Protein AF-A0A661UYM5-F1 (afdb_monomer_lite)

Secondary structure (DSSP, 8-state):
-HHHHHHHHHHHHHHHHHHHTT-S---------------HHHHHHT--BSSS-TTS---SSTTSHHHHHHHHHB----SS--HHHHHHHHHHHHHHHHHHHHH-EEEEEEEEEEEEE-S---TTS-SEEEEEEEEEEEEEEEEE-TTS-EEEEEEEEEEEEE-TTPBPGGGHHHHTT-SS--TTTT--SS--EEEEEEEEEEEETTTTEEEEEEE--HHHHSS--GGGSTTTS-SSGGG-

Structure (mmCIF, N/CA/C/O backbone):
data_AF-A0A661UYM5-F1
#
_entry.id   AF-A0A661UYM5-F1
#
loop_
_atom_site.group_PDB
_atom_site.id
_atom_site.type_symbol
_atom_site.label_atom_id
_atom_site.label_alt_id
_atom_site.label_comp_id
_atom_site.label_asym_id
_atom_site.label_entity_id
_atom_site.label_seq_id
_atom_site.pdbx_PDB_ins_code
_atom_site.Cartn_x
_atom_site.Cartn_y
_atom_site.Cartn_z
_atom_site.occupancy
_atom_site.B_iso_or_equiv
_atom_site.auth_seq_id
_atom_site.auth_comp_id
_atom_site.auth_asym_id
_atom_site.auth_atom_id
_atom_site.pdbx_PDB_model_num
ATOM 1 N N . MET A 1 1 ? 13.353 -2.513 -42.897 1.00 48.38 1 MET A N 1
ATOM 2 C CA . MET A 1 1 ? 14.298 -1.514 -42.347 1.00 48.38 1 MET A CA 1
ATOM 3 C C . MET A 1 1 ? 13.612 -0.203 -41.931 1.00 48.38 1 MET A C 1
ATOM 5 O O . MET A 1 1 ? 13.896 0.284 -40.851 1.00 48.38 1 MET A O 1
ATOM 9 N N . ILE A 1 2 ? 12.638 0.316 -42.693 1.00 42.81 2 ILE A N 1
ATOM 10 C CA . ILE A 1 2 ? 11.938 1.589 -42.392 1.00 42.81 2 ILE A CA 1
ATOM 11 C C . ILE A 1 2 ? 11.018 1.522 -41.149 1.00 42.81 2 ILE A C 1
ATOM 13 O O . ILE A 1 2 ? 10.950 2.477 -40.384 1.00 42.81 2 ILE A O 1
ATOM 17 N N . ARG A 1 3 ? 10.372 0.376 -40.871 1.00 38.44 3 ARG A N 1
ATOM 18 C CA . ARG A 1 3 ? 9.483 0.209 -39.697 1.00 38.44 3 ARG A CA 1
ATOM 19 C C . ARG A 1 3 ? 10.199 0.257 -38.335 1.00 38.44 3 ARG A C 1
ATOM 21 O O . ARG A 1 3 ? 9.624 0.764 -37.383 1.00 38.44 3 ARG A O 1
ATOM 28 N N . TYR A 1 4 ? 11.449 -0.205 -38.253 1.00 41.44 4 TYR A N 1
ATOM 29 C CA . TYR A 1 4 ? 12.249 -0.162 -37.016 1.00 41.44 4 TYR A CA 1
ATOM 30 C C . TYR A 1 4 ? 12.703 1.263 -36.662 1.00 41.44 4 TYR A C 1
ATOM 32 O O . TYR A 1 4 ? 12.823 1.610 -35.491 1.00 41.44 4 TYR A O 1
ATOM 40 N N . PHE A 1 5 ? 12.919 2.106 -37.674 1.00 39.94 5 PHE A N 1
ATOM 41 C CA . PHE A 1 5 ? 13.406 3.473 -37.494 1.00 39.94 5 PHE A CA 1
ATOM 42 C C . PHE A 1 5 ? 12.305 4.416 -36.982 1.00 39.94 5 PHE A C 1
ATOM 44 O O . PHE A 1 5 ? 12.551 5.251 -36.117 1.00 39.94 5 PHE A O 1
ATOM 51 N N . VAL A 1 6 ? 11.066 4.228 -37.450 1.00 43.00 6 VAL A N 1
ATOM 52 C CA . VAL A 1 6 ? 9.907 5.039 -37.036 1.00 43.00 6 VAL A CA 1
ATOM 53 C C . VAL A 1 6 ? 9.505 4.758 -35.580 1.00 43.00 6 VAL A C 1
ATOM 55 O O . VAL A 1 6 ? 9.203 5.692 -34.844 1.00 43.00 6 VAL A O 1
ATOM 58 N N . ILE A 1 7 ? 9.581 3.500 -35.129 1.00 47.97 7 ILE A N 1
ATOM 59 C CA . ILE A 1 7 ? 9.277 3.120 -33.735 1.00 47.97 7 ILE A CA 1
ATOM 60 C C . ILE A 1 7 ? 10.337 3.674 -32.767 1.00 47.97 7 ILE A C 1
ATOM 62 O O . ILE A 1 7 ? 9.986 4.182 -31.704 1.00 47.97 7 ILE A O 1
ATOM 66 N N . ARG A 1 8 ? 11.623 3.667 -33.153 1.00 44.56 8 ARG A N 1
ATOM 67 C CA . ARG A 1 8 ? 12.705 4.267 -32.349 1.00 44.56 8 ARG A CA 1
ATOM 68 C C . ARG A 1 8 ? 12.589 5.788 -32.230 1.00 44.56 8 ARG A C 1
ATOM 70 O O . ARG A 1 8 ? 12.850 6.317 -31.157 1.00 44.56 8 ARG A O 1
ATOM 77 N N . ILE A 1 9 ? 12.169 6.483 -33.290 1.00 44.66 9 ILE A N 1
ATOM 78 C CA . ILE A 1 9 ? 11.967 7.941 -33.258 1.00 44.66 9 ILE A CA 1
ATOM 79 C C . ILE A 1 9 ? 10.776 8.312 -32.364 1.00 44.66 9 ILE A C 1
ATOM 81 O O . ILE A 1 9 ? 10.894 9.239 -31.569 1.00 44.66 9 ILE A O 1
ATOM 85 N N . LEU A 1 10 ? 9.666 7.564 -32.414 1.00 39.94 10 LEU A N 1
ATOM 86 C CA . LEU A 1 10 ? 8.530 7.801 -31.513 1.00 39.94 10 LEU A CA 1
ATOM 87 C C . LEU A 1 10 ? 8.870 7.531 -30.036 1.00 39.94 10 LEU A C 1
ATOM 89 O O . LEU A 1 10 ? 8.432 8.301 -29.184 1.00 39.94 10 LEU A O 1
ATOM 93 N N . ARG A 1 11 ? 9.699 6.517 -29.734 1.00 41.03 11 ARG A N 1
ATOM 94 C CA . ARG A 1 11 ? 10.214 6.287 -28.370 1.00 41.03 11 ARG A CA 1
ATOM 95 C C . ARG A 1 11 ? 11.152 7.410 -27.910 1.00 41.03 11 ARG A C 1
ATOM 97 O O . ARG A 1 11 ? 11.021 7.869 -26.782 1.00 41.03 11 ARG A O 1
ATOM 104 N N . LEU A 1 12 ? 12.018 7.929 -28.788 1.00 38.91 12 LEU A N 1
ATOM 105 C CA . LEU A 1 12 ? 12.919 9.046 -28.464 1.00 38.91 12 LEU A CA 1
ATOM 106 C C . LEU A 1 12 ? 12.156 10.337 -28.111 1.00 38.91 12 LEU A C 1
ATOM 108 O O . LEU A 1 12 ? 12.542 11.048 -27.186 1.00 38.91 12 LEU A O 1
ATOM 112 N N . PHE A 1 13 ? 11.057 10.631 -28.816 1.00 37.06 13 PHE A N 1
ATOM 113 C CA . PHE A 1 13 ? 10.242 11.819 -28.544 1.00 37.06 13 PHE A CA 1
ATOM 114 C C . PHE A 1 13 ? 9.469 11.719 -27.219 1.00 37.06 13 PHE A C 1
ATOM 116 O O . PHE A 1 13 ? 9.388 12.718 -26.508 1.00 37.06 13 PHE A O 1
ATOM 123 N N . SER A 1 14 ? 8.979 10.534 -26.822 1.00 37.09 14 SER A N 1
ATOM 124 C CA . SER A 1 14 ? 8.322 10.361 -25.515 1.00 37.09 14 SER A CA 1
ATOM 125 C C . SER A 1 14 ? 9.283 10.504 -24.329 1.00 37.09 14 SER A C 1
ATOM 127 O O . SER A 1 14 ? 8.913 11.091 -23.313 1.00 37.09 14 SER A O 1
ATOM 129 N N . THR A 1 15 ? 10.532 10.043 -24.459 1.00 38.00 15 THR A N 1
ATOM 130 C CA . THR A 1 15 ? 11.537 10.161 -23.388 1.00 38.00 15 THR A CA 1
ATOM 131 C C . THR A 1 15 ? 12.013 11.606 -23.216 1.00 38.00 15 THR A C 1
ATOM 133 O O . THR A 1 15 ? 12.238 12.051 -22.094 1.00 38.00 15 THR A O 1
ATOM 136 N N . ILE A 1 16 ? 12.096 12.377 -24.308 1.00 39.06 16 ILE A N 1
ATOM 137 C CA . ILE A 1 16 ? 12.493 13.793 -24.266 1.00 39.06 16 ILE A CA 1
ATOM 138 C C . ILE A 1 16 ? 11.401 14.665 -23.627 1.00 39.06 16 ILE A C 1
ATOM 140 O O . ILE A 1 16 ? 11.734 15.583 -22.884 1.00 39.06 16 ILE A O 1
ATOM 144 N N . THR A 1 17 ? 10.110 14.375 -23.828 1.00 34.12 17 THR A N 1
ATOM 145 C CA . THR A 1 17 ? 9.030 15.156 -23.1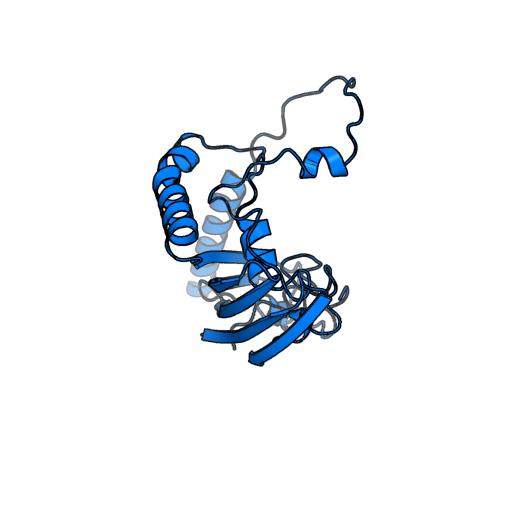92 1.00 34.12 17 THR A CA 1
ATOM 146 C C . THR A 1 17 ? 8.916 14.890 -21.686 1.00 34.12 17 THR A C 1
ATOM 148 O O . THR A 1 17 ? 8.647 15.820 -20.931 1.00 34.12 17 THR A O 1
ATOM 151 N N . ILE A 1 18 ? 9.184 13.662 -21.227 1.00 37.56 18 ILE A N 1
ATOM 152 C CA . ILE A 1 18 ? 9.189 13.334 -19.790 1.00 37.56 18 ILE A CA 1
ATOM 153 C C . ILE A 1 18 ? 10.456 13.879 -19.105 1.00 37.56 18 ILE A C 1
ATOM 155 O O . ILE A 1 18 ? 10.370 14.422 -18.006 1.00 37.56 18 ILE A O 1
ATOM 159 N N . ALA A 1 19 ? 11.617 13.832 -19.769 1.00 35.22 19 ALA A N 1
ATOM 160 C CA . ALA A 1 19 ? 12.854 14.417 -19.243 1.00 35.22 19 ALA A CA 1
ATOM 161 C C . ALA A 1 19 ? 12.826 15.958 -19.220 1.00 35.22 19 ALA A C 1
ATOM 163 O O . ALA A 1 19 ? 13.350 16.564 -18.288 1.00 35.22 19 ALA A O 1
ATOM 164 N N . ALA A 1 20 ? 12.171 16.604 -20.192 1.00 33.84 20 ALA A N 1
ATOM 165 C CA . ALA A 1 20 ? 12.018 18.061 -20.225 1.00 33.84 20 ALA A CA 1
ATOM 166 C C . ALA A 1 20 ? 11.067 18.602 -19.141 1.00 33.84 20 ALA A C 1
ATOM 168 O O . ALA A 1 20 ? 11.180 19.769 -18.780 1.00 33.84 20 ALA A O 1
ATOM 169 N N . LEU A 1 21 ? 10.171 17.774 -18.585 1.00 37.03 21 LEU A N 1
ATOM 170 C CA . LEU A 1 21 ? 9.359 18.158 -17.422 1.00 37.03 21 LEU A CA 1
ATOM 171 C C . LEU A 1 21 ? 10.114 18.018 -16.085 1.00 37.03 21 LEU A C 1
ATOM 173 O O . LEU A 1 21 ? 9.662 18.559 -15.082 1.00 37.03 21 LEU A O 1
ATOM 177 N N . LEU A 1 22 ? 11.247 17.301 -16.068 1.00 37.28 22 LEU A N 1
ATOM 178 C CA . LEU A 1 22 ? 12.051 17.030 -14.866 1.00 37.28 22 LEU A CA 1
ATOM 179 C C . LEU A 1 22 ? 13.389 17.792 -14.828 1.00 37.28 22 LEU A C 1
ATOM 181 O O . LEU A 1 22 ? 13.974 17.933 -13.758 1.00 37.28 22 LEU A O 1
ATOM 185 N N . LEU A 1 23 ? 13.875 18.315 -15.959 1.00 37.28 23 LEU A N 1
ATOM 186 C CA . LEU A 1 23 ? 15.067 19.166 -16.030 1.00 37.28 23 LEU A CA 1
ATOM 187 C C . LEU A 1 23 ? 14.702 20.587 -16.477 1.00 37.28 23 LEU A C 1
ATOM 189 O O . LEU A 1 23 ? 14.783 20.892 -17.663 1.00 37.28 23 LEU A O 1
ATOM 193 N N . GLN A 1 24 ? 14.355 21.455 -15.522 1.00 35.00 24 GLN A N 1
ATOM 194 C CA . GLN A 1 24 ? 14.791 22.863 -15.422 1.00 35.00 24 GLN A CA 1
ATOM 195 C C . GLN A 1 24 ? 14.077 23.558 -14.238 1.00 35.00 24 GLN A C 1
ATOM 197 O O . GLN A 1 24 ? 12.855 23.451 -14.162 1.00 35.00 24 GLN A O 1
ATOM 202 N N . PRO A 1 25 ? 14.764 24.310 -13.345 1.00 45.06 25 PRO A N 1
ATOM 203 C CA . PRO A 1 25 ? 16.185 24.649 -13.318 1.00 45.06 25 PRO A CA 1
ATOM 204 C C . PRO A 1 25 ? 16.898 24.140 -12.050 1.00 45.06 25 PRO A C 1
ATOM 206 O O . PRO A 1 25 ? 16.635 24.575 -10.932 1.00 45.06 25 PRO A O 1
ATOM 209 N N . ALA A 1 26 ? 17.932 23.323 -12.251 1.00 32.03 26 ALA A N 1
ATOM 210 C CA . ALA A 1 26 ? 19.124 23.407 -11.421 1.00 32.03 26 ALA A CA 1
ATOM 211 C C . ALA A 1 26 ? 19.803 24.735 -11.774 1.00 32.03 26 ALA A C 1
ATOM 213 O O . ALA A 1 26 ? 20.605 24.747 -12.693 1.00 32.03 26 ALA A O 1
ATOM 214 N N . LEU A 1 27 ? 19.365 25.844 -11.169 1.00 38.22 27 LEU A N 1
ATOM 215 C CA . LEU A 1 27 ? 20.066 27.129 -11.033 1.00 38.22 27 LEU A CA 1
ATOM 216 C C . LEU A 1 27 ? 19.220 28.048 -10.139 1.00 38.22 27 LEU A C 1
ATOM 218 O O . LEU A 1 27 ? 18.547 28.945 -10.634 1.00 38.22 27 LEU A O 1
ATOM 222 N N . ALA A 1 28 ? 19.244 27.820 -8.828 1.00 33.59 28 ALA A N 1
ATOM 223 C CA . ALA A 1 28 ? 19.150 28.889 -7.837 1.00 33.59 28 ALA A CA 1
ATOM 224 C C . ALA A 1 28 ? 19.403 28.337 -6.430 1.00 33.59 28 ALA A C 1
ATOM 226 O O . ALA A 1 28 ? 18.891 27.280 -6.076 1.00 33.59 28 ALA A O 1
ATOM 227 N N . GLN A 1 29 ? 20.102 29.158 -5.646 1.00 31.09 29 GLN A N 1
ATOM 228 C CA . GLN A 1 29 ? 20.055 29.241 -4.187 1.00 31.09 29 GLN A CA 1
ATOM 229 C C . GLN A 1 29 ? 21.159 28.501 -3.414 1.00 31.09 29 GLN A C 1
ATOM 231 O O . GLN A 1 29 ? 20.995 27.399 -2.902 1.00 31.09 29 GLN A O 1
ATOM 236 N N . GLU A 1 30 ? 22.285 29.207 -3.258 1.00 35.94 30 GLU A N 1
ATOM 237 C CA . GLU A 1 30 ? 23.017 29.206 -1.989 1.00 35.94 30 GLU A CA 1
ATOM 238 C C . GLU A 1 30 ? 22.027 29.597 -0.878 1.00 35.94 30 GLU A C 1
ATOM 240 O O . GLU A 1 30 ? 21.433 30.677 -0.930 1.00 35.94 30 GLU A O 1
ATOM 245 N N . TYR A 1 31 ? 21.817 28.718 0.102 1.00 30.48 31 TYR A N 1
ATOM 246 C CA . TYR A 1 31 ? 21.089 29.039 1.326 1.00 30.48 31 TYR A CA 1
ATOM 247 C C . TYR A 1 31 ? 22.048 28.898 2.506 1.00 30.48 31 TYR A C 1
ATOM 249 O O . TYR A 1 31 ? 22.693 27.866 2.690 1.00 30.48 31 TYR A O 1
ATOM 257 N N . SER A 1 32 ? 22.191 29.996 3.242 1.00 28.64 32 SER A N 1
ATOM 258 C CA . SER A 1 32 ? 23.004 30.137 4.444 1.00 28.64 32 SER A CA 1
ATOM 259 C C . SER A 1 32 ? 22.523 29.191 5.541 1.00 28.64 32 SER A C 1
ATOM 261 O O . SER A 1 32 ? 21.331 29.131 5.829 1.00 28.64 32 SER A O 1
ATOM 263 N N . ALA A 1 33 ?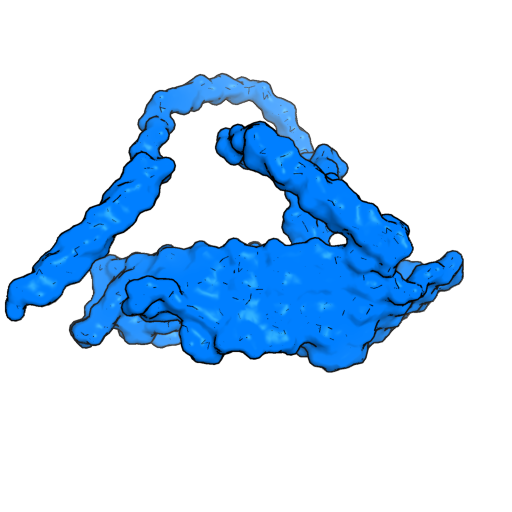 23.469 28.485 6.154 1.00 32.56 33 ALA A N 1
ATOM 264 C CA . ALA A 1 33 ? 23.244 27.628 7.305 1.00 32.56 33 ALA A CA 1
ATOM 265 C C . ALA A 1 33 ? 22.933 28.470 8.548 1.00 32.56 33 ALA A C 1
ATOM 267 O O . ALA A 1 33 ? 23.784 29.243 8.970 1.00 32.56 33 ALA A O 1
ATOM 268 N N . ASP A 1 34 ? 21.732 28.295 9.090 1.00 35.06 34 ASP A N 1
ATOM 269 C CA . ASP A 1 34 ? 21.422 28.357 10.520 1.00 35.06 34 ASP A CA 1
ATOM 270 C C . ASP A 1 34 ? 19.997 27.813 10.690 1.00 35.06 34 ASP A C 1
ATOM 272 O O . ASP A 1 34 ? 19.019 28.537 10.522 1.00 35.06 34 ASP A O 1
ATOM 276 N N . GLU A 1 35 ? 19.867 26.516 10.977 1.00 37.25 35 GLU A N 1
ATOM 277 C CA . GLU A 1 35 ? 18.606 25.952 11.457 1.00 37.25 35 GLU A CA 1
ATOM 278 C C . GLU A 1 35 ? 18.875 24.886 12.523 1.00 37.25 35 GLU A C 1
ATOM 280 O O . GLU A 1 35 ? 19.711 23.991 12.379 1.00 37.25 35 GLU A O 1
ATOM 285 N N . GLU A 1 36 ? 18.196 25.083 13.645 1.00 39.88 36 GLU A N 1
ATOM 286 C CA . GLU A 1 36 ? 18.212 24.299 14.868 1.00 39.88 36 GLU A CA 1
ATOM 287 C C . GLU A 1 36 ? 17.752 22.861 14.572 1.00 39.88 36 GLU A C 1
ATOM 289 O O . GLU A 1 36 ? 16.695 22.637 13.985 1.00 39.88 36 GLU A O 1
ATOM 294 N N . VAL A 1 37 ? 18.576 21.870 14.930 1.00 36.06 37 VAL A N 1
ATOM 295 C CA . VAL A 1 37 ? 18.338 20.457 14.597 1.00 36.06 37 VAL A CA 1
ATOM 296 C C . VAL A 1 37 ? 17.181 19.912 15.439 1.00 36.06 37 VAL A C 1
ATOM 298 O O . VAL A 1 37 ? 17.388 19.431 16.553 1.00 36.06 37 VAL A O 1
ATOM 301 N N . ALA A 1 38 ? 15.964 19.971 14.900 1.00 39.50 38 ALA A N 1
ATOM 302 C CA . ALA A 1 38 ? 14.824 19.217 15.411 1.00 39.50 38 ALA A CA 1
ATOM 303 C C . ALA A 1 38 ? 15.064 17.713 15.206 1.00 39.50 38 ALA A C 1
ATOM 305 O O . ALA A 1 38 ? 15.559 17.276 14.163 1.00 39.50 38 ALA A O 1
ATOM 306 N N . THR A 1 39 ? 14.733 16.905 16.213 1.00 45.22 39 THR A N 1
ATOM 307 C CA . THR A 1 39 ? 14.926 15.453 16.130 1.00 45.22 39 THR A CA 1
ATOM 308 C C . THR A 1 39 ? 13.916 14.824 15.167 1.00 45.22 39 THR A C 1
ATOM 310 O O . THR A 1 39 ? 12.759 15.227 15.100 1.00 45.22 39 THR A O 1
ATOM 313 N N . GLU A 1 40 ? 14.346 13.807 14.418 1.00 43.75 40 GLU A N 1
ATOM 314 C CA . GLU A 1 40 ? 13.558 13.111 13.382 1.00 43.75 40 GLU A CA 1
ATOM 315 C C . GLU A 1 40 ? 12.192 12.603 13.897 1.00 43.75 40 GLU A C 1
ATOM 317 O O . GLU A 1 40 ? 11.218 12.559 13.150 1.00 43.75 40 GLU A O 1
ATOM 322 N N . ALA A 1 41 ? 12.099 12.322 15.204 1.00 37.47 41 ALA A N 1
ATOM 323 C CA . ALA A 1 41 ? 10.870 11.946 15.896 1.00 37.47 41 ALA A CA 1
ATOM 324 C C . ALA A 1 41 ? 9.851 13.102 16.022 1.00 37.47 41 ALA A C 1
ATOM 326 O O . ALA A 1 41 ? 8.649 12.875 15.874 1.00 37.47 41 ALA A O 1
ATOM 327 N N . GLU A 1 42 ? 10.288 14.345 16.242 1.00 33.31 42 GLU A N 1
ATOM 328 C CA . GLU A 1 42 ? 9.396 15.516 16.310 1.00 33.31 42 GLU A CA 1
ATOM 329 C C . GLU A 1 42 ? 8.833 15.878 14.929 1.00 33.31 42 GLU A C 1
ATOM 331 O O . GLU A 1 42 ? 7.646 16.184 14.808 1.00 33.31 42 GLU A O 1
ATOM 336 N N . LEU A 1 43 ? 9.636 15.724 13.870 1.00 40.09 43 LEU A N 1
ATOM 337 C CA . LEU A 1 43 ? 9.217 15.925 12.475 1.00 40.09 43 LEU A CA 1
ATOM 338 C C . LEU A 1 43 ? 8.134 14.932 12.021 1.00 40.09 43 LEU A C 1
ATOM 340 O O . LEU A 1 43 ? 7.283 15.282 11.202 1.00 40.09 43 LEU A O 1
ATOM 344 N N . THR A 1 44 ? 8.135 13.706 12.552 1.00 42.50 44 THR A N 1
ATOM 345 C CA . THR A 1 44 ? 7.080 12.711 12.291 1.00 42.50 44 THR A CA 1
ATOM 346 C C . THR A 1 44 ? 5.810 12.921 13.113 1.00 42.50 44 THR A C 1
ATOM 348 O O . THR A 1 44 ? 4.747 12.491 12.682 1.00 42.50 44 THR A O 1
ATOM 351 N N . THR A 1 45 ? 5.883 13.585 14.271 1.00 40.00 45 THR A N 1
ATOM 352 C CA . THR A 1 45 ? 4.734 13.700 15.193 1.00 40.00 45 THR A CA 1
ATOM 353 C C . THR A 1 45 ? 3.840 14.915 14.890 1.00 40.00 45 THR A C 1
ATOM 355 O O . THR A 1 45 ? 2.720 14.989 15.382 1.00 40.00 45 THR A O 1
ATOM 358 N N . ALA A 1 46 ? 4.298 15.861 14.061 1.00 40.28 46 ALA A N 1
ATOM 359 C CA . ALA A 1 46 ? 3.594 17.118 13.770 1.00 40.28 46 ALA A CA 1
ATOM 360 C C . ALA A 1 46 ? 2.852 17.159 12.418 1.00 40.28 46 ALA A C 1
ATOM 362 O O . ALA A 1 46 ? 2.372 18.219 12.018 1.00 40.28 46 ALA A O 1
ATOM 363 N N . ARG A 1 47 ? 2.768 16.042 11.686 1.00 60.72 47 ARG A N 1
ATOM 364 C CA . ARG A 1 47 ? 2.103 15.994 10.373 1.00 60.72 47 ARG A CA 1
ATOM 365 C C . ARG A 1 47 ? 0.665 15.505 10.532 1.00 60.72 47 ARG A C 1
ATOM 367 O O . ARG A 1 47 ? 0.443 14.457 11.132 1.00 60.72 47 ARG A O 1
ATOM 374 N N . GLY A 1 48 ? -0.298 16.288 10.040 1.00 81.81 48 GLY A N 1
ATOM 375 C CA . GLY A 1 48 ? -1.719 15.945 10.081 1.00 81.81 48 GLY A CA 1
ATOM 376 C C . GLY A 1 48 ? -2.058 14.733 9.211 1.00 81.81 48 GLY A C 1
ATOM 377 O O . GLY A 1 48 ? -1.199 14.154 8.543 1.00 81.81 48 GLY A O 1
ATOM 378 N N . THR A 1 49 ? -3.328 14.340 9.215 1.00 91.75 49 THR A N 1
ATOM 379 C CA . THR A 1 49 ? -3.851 13.242 8.397 1.00 91.75 49 THR A CA 1
ATOM 380 C C . THR A 1 49 ? -4.915 13.754 7.434 1.00 91.75 49 THR A C 1
ATOM 382 O O . THR A 1 49 ? -5.811 14.515 7.807 1.00 91.75 49 THR A O 1
ATOM 385 N N . GLN A 1 50 ? -4.844 13.320 6.176 1.00 92.56 50 GLN A N 1
ATOM 386 C CA . GLN A 1 50 ? -5.761 13.780 5.136 1.00 92.56 50 GLN A CA 1
ATOM 387 C C . GLN A 1 50 ? -7.197 13.329 5.425 1.00 92.56 50 GLN A C 1
ATOM 389 O O . GLN A 1 50 ? -8.126 14.127 5.315 1.00 92.56 50 GLN A O 1
ATOM 394 N N . SER A 1 51 ? -7.385 12.069 5.832 1.00 95.44 51 SER A N 1
ATOM 395 C CA . SER A 1 51 ? -8.691 11.438 6.074 1.00 95.44 51 SER A CA 1
ATOM 396 C C . SER A 1 51 ? -8.926 11.067 7.542 1.00 95.44 51 SER A C 1
ATOM 398 O O . SER A 1 51 ? -9.918 10.397 7.823 1.00 95.44 51 SER A O 1
ATOM 400 N N . GLY A 1 52 ? -8.057 11.470 8.475 1.00 94.56 52 GLY A N 1
ATOM 401 C CA . GLY A 1 52 ? -8.210 11.123 9.894 1.00 94.56 52 GLY A CA 1
ATOM 402 C C . GLY A 1 52 ? -7.800 9.688 10.231 1.00 94.56 52 GLY A C 1
ATOM 403 O O . GLY A 1 52 ? -8.426 9.073 11.084 1.00 94.56 52 GLY A O 1
ATOM 404 N N . TYR A 1 53 ? -6.842 9.090 9.512 1.00 95.69 53 TYR A N 1
ATOM 405 C CA . TYR A 1 53 ? -6.503 7.676 9.725 1.00 95.69 53 TYR A CA 1
ATOM 406 C C . TYR A 1 53 ? -5.477 7.421 10.842 1.00 95.69 53 TYR A C 1
ATOM 408 O O . TYR A 1 53 ? -5.085 6.278 11.042 1.00 95.69 53 TYR A O 1
ATOM 416 N N . ASP A 1 54 ? -5.038 8.421 11.602 1.00 91.69 54 ASP A N 1
ATOM 417 C CA . ASP A 1 54 ? -4.010 8.282 12.646 1.00 91.69 54 ASP A CA 1
ATOM 418 C C . ASP A 1 54 ? -4.368 7.270 13.750 1.00 91.69 54 ASP A C 1
ATOM 420 O O . ASP A 1 54 ? -3.479 6.579 14.265 1.00 91.69 54 ASP A O 1
ATOM 424 N N . ASP A 1 55 ? -5.656 7.109 14.053 1.00 89.62 55 ASP A N 1
ATOM 425 C CA . ASP A 1 55 ? -6.165 6.266 15.138 1.00 89.62 55 ASP A CA 1
ATOM 426 C C . ASP A 1 55 ? -6.761 4.920 14.676 1.00 89.62 55 ASP A C 1
ATOM 428 O O . ASP A 1 55 ? -7.292 4.149 15.495 1.00 89.62 55 ASP A O 1
ATOM 432 N N . ILE A 1 56 ? -6.663 4.597 13.377 1.00 93.50 56 ILE A N 1
ATOM 433 C CA . ILE A 1 56 ? -7.200 3.329 12.881 1.00 93.50 56 ILE A CA 1
ATOM 434 C C . ILE A 1 56 ? -6.417 2.163 13.504 1.00 93.50 56 ILE A C 1
ATOM 436 O O . ILE A 1 56 ? -5.184 2.203 13.576 1.00 93.50 56 ILE A O 1
ATOM 440 N N . PRO A 1 57 ? -7.096 1.093 13.952 1.00 91.62 57 PRO A N 1
ATOM 441 C CA . PRO A 1 57 ? -6.410 -0.015 14.600 1.00 91.62 57 PRO A CA 1
ATOM 442 C C . PRO A 1 57 ? -5.455 -0.771 13.677 1.00 91.62 57 PRO A C 1
ATOM 444 O O . PRO A 1 57 ? -5.814 -1.145 12.560 1.00 91.62 57 PRO A O 1
ATOM 447 N N . GLU A 1 58 ? -4.274 -1.099 14.196 1.00 91.38 58 GLU A N 1
ATOM 448 C CA . GLU A 1 58 ? -3.234 -1.865 13.501 1.00 91.38 58 GLU A CA 1
ATOM 449 C C . GLU A 1 58 ? -3.077 -3.272 14.099 1.00 91.38 58 GLU A C 1
ATOM 451 O O . GLU A 1 58 ? -3.509 -3.553 15.216 1.00 91.38 58 GLU A O 1
ATOM 456 N N . PHE A 1 59 ? -2.610 -4.229 13.294 1.00 90.19 59 PHE A N 1
ATOM 457 C CA . PHE A 1 59 ? -2.305 -5.617 13.680 1.00 90.19 59 PHE A CA 1
ATOM 458 C C . PHE A 1 59 ? -1.481 -6.219 12.546 1.00 90.19 59 PHE A C 1
ATOM 460 O O . PHE A 1 59 ? -1.886 -6.162 11.386 1.00 90.19 59 PHE A O 1
ATOM 467 N N . GLY A 1 60 ? -0.345 -6.817 12.891 1.00 89.31 60 GLY A N 1
ATOM 468 C CA . GLY A 1 60 ? 0.691 -7.163 11.922 1.00 89.31 60 GLY A CA 1
ATOM 469 C C . GLY A 1 60 ? 1.782 -6.095 11.876 1.00 89.31 60 GLY A C 1
ATOM 470 O O . GLY A 1 60 ? 1.830 -5.199 12.717 1.00 89.31 60 GLY A O 1
ATOM 471 N N . GLY A 1 61 ? 2.695 -6.243 10.927 1.00 88.56 61 GLY A N 1
ATOM 472 C CA . GLY A 1 61 ? 3.845 -5.369 10.761 1.00 88.56 61 GLY A CA 1
ATOM 473 C C . GLY A 1 61 ? 3.630 -4.232 9.756 1.00 88.56 61 GLY A C 1
ATOM 474 O O . GLY A 1 61 ? 2.506 -3.959 9.340 1.00 88.56 61 GLY A O 1
ATOM 475 N N . PRO A 1 62 ? 4.719 -3.584 9.304 1.00 87.38 62 PRO A N 1
ATOM 476 C CA . PRO A 1 62 ? 4.674 -2.364 8.489 1.00 87.38 62 PRO A CA 1
ATOM 477 C C . PRO A 1 62 ? 3.919 -2.476 7.155 1.00 87.38 62 PRO A C 1
ATOM 479 O O . PRO A 1 62 ? 3.569 -1.456 6.559 1.00 87.38 62 PRO A O 1
ATOM 482 N N . GLU A 1 63 ? 3.711 -3.687 6.647 1.00 88.88 63 GLU A N 1
ATOM 483 C CA . GLU A 1 63 ? 3.007 -3.966 5.390 1.00 88.88 63 GLU A CA 1
ATOM 484 C C . GLU A 1 63 ? 1.559 -4.406 5.600 1.00 88.88 63 GLU A C 1
ATOM 486 O O . GLU A 1 63 ? 0.863 -4.713 4.628 1.00 88.88 63 GLU A O 1
ATOM 491 N N . ALA A 1 64 ? 1.076 -4.395 6.846 1.00 92.00 64 ALA A N 1
ATOM 492 C CA . ALA A 1 64 ? -0.334 -4.564 7.160 1.00 92.00 64 ALA A CA 1
ATOM 493 C C . ALA A 1 64 ? -1.192 -3.517 6.444 1.00 92.00 64 ALA A C 1
ATOM 495 O O . ALA A 1 64 ? -0.733 -2.424 6.099 1.00 92.00 64 ALA A O 1
ATOM 496 N N . VAL A 1 65 ? -2.459 -3.860 6.209 1.00 94.81 65 VAL A N 1
ATOM 497 C CA . VAL A 1 65 ? -3.386 -2.985 5.487 1.00 94.81 65 VAL A CA 1
ATOM 498 C C . VAL A 1 65 ? -3.567 -1.672 6.241 1.00 94.81 65 VAL A C 1
ATOM 500 O O . VAL A 1 65 ? -3.347 -0.618 5.647 1.00 94.81 65 VAL A O 1
ATOM 503 N N . SER A 1 66 ? -3.861 -1.723 7.543 1.00 94.94 66 SER A N 1
ATOM 504 C CA . SER A 1 66 ? -3.975 -0.512 8.364 1.00 94.94 66 SER A CA 1
ATOM 505 C C . SER A 1 66 ? -2.691 0.323 8.378 1.00 94.94 66 SER A C 1
ATOM 507 O O . SER A 1 66 ? -2.757 1.526 8.152 1.00 94.94 66 SER A O 1
ATOM 509 N N . SER A 1 67 ? -1.511 -0.286 8.537 1.00 92.56 67 SER A N 1
ATOM 510 C CA . SER A 1 67 ? -0.240 0.459 8.556 1.00 92.56 67 SER A CA 1
ATOM 511 C C . SER A 1 67 ? 0.049 1.179 7.237 1.00 92.56 67 SER A C 1
ATOM 513 O O . SER A 1 67 ? 0.566 2.295 7.228 1.00 92.56 67 SER A O 1
ATOM 515 N N . GLN A 1 68 ? -0.310 0.572 6.105 1.00 92.88 68 GLN A N 1
ATOM 516 C CA . GLN A 1 68 ? -0.189 1.210 4.794 1.00 92.88 68 GLN A CA 1
ATOM 517 C C . GLN A 1 68 ? -1.254 2.298 4.591 1.00 92.88 68 GLN A C 1
ATOM 519 O O . GLN A 1 68 ? -0.959 3.330 4.000 1.00 92.88 68 GLN A O 1
ATOM 524 N N . LEU A 1 69 ? -2.484 2.094 5.076 1.00 95.75 69 LEU A N 1
ATOM 525 C CA . LEU A 1 69 ? -3.533 3.117 5.041 1.00 95.75 69 LEU A CA 1
ATOM 526 C C . LEU A 1 69 ? -3.130 4.360 5.837 1.00 95.75 69 LEU A C 1
ATOM 528 O O . LEU A 1 69 ? -3.287 5.455 5.312 1.00 95.75 69 LEU A O 1
ATOM 532 N N . LYS A 1 70 ? -2.555 4.185 7.032 1.00 94.62 70 LYS A N 1
ATOM 533 C CA . LYS A 1 70 ? -2.002 5.276 7.846 1.00 94.62 70 LYS A CA 1
ATOM 534 C C . LYS A 1 70 ? -0.903 6.021 7.110 1.00 94.62 70 LYS A C 1
ATOM 536 O O . LYS A 1 70 ? -1.000 7.224 6.923 1.00 94.62 70 LYS A O 1
ATOM 541 N N . ASN A 1 71 ? 0.095 5.288 6.617 1.00 91.00 71 ASN A N 1
ATOM 542 C CA . ASN A 1 71 ? 1.228 5.888 5.918 1.00 91.00 71 ASN A CA 1
ATOM 543 C C . ASN A 1 71 ? 0.808 6.680 4.668 1.00 91.00 71 ASN A C 1
ATOM 545 O O . ASN A 1 71 ? 1.380 7.724 4.375 1.00 91.00 71 ASN A O 1
ATOM 549 N N . ASN A 1 72 ? -0.196 6.189 3.938 1.00 91.94 72 ASN A N 1
ATOM 550 C CA . ASN A 1 72 ? -0.728 6.868 2.758 1.00 91.94 72 ASN A CA 1
ATOM 551 C C . ASN A 1 72 ? -1.584 8.097 3.093 1.00 91.94 72 ASN A C 1
ATOM 553 O O . ASN A 1 72 ? -1.818 8.908 2.203 1.00 91.94 72 ASN A O 1
ATOM 557 N N . ASP A 1 73 ? -2.097 8.194 4.320 1.00 94.62 73 ASP A N 1
ATOM 558 C CA . ASP A 1 73 ? -2.956 9.289 4.775 1.00 94.62 73 ASP A CA 1
ATOM 559 C C . ASP A 1 73 ? -2.173 10.417 5.460 1.00 94.62 73 ASP A C 1
ATOM 561 O O . ASP A 1 73 ? -2.735 11.478 5.715 1.00 94.62 73 ASP A O 1
ATOM 565 N N . GLU A 1 74 ? -0.886 10.203 5.750 1.00 92.12 74 GLU A N 1
ATOM 566 C CA . GLU A 1 74 ? 0.013 11.222 6.295 1.00 92.12 74 GLU A CA 1
ATOM 567 C C . GLU A 1 74 ? 0.071 12.449 5.376 1.00 92.12 74 GLU A C 1
ATOM 569 O O . GLU A 1 74 ? 0.390 12.353 4.185 1.00 92.12 74 GLU A O 1
ATOM 574 N N . GLU A 1 75 ? -0.152 13.631 5.943 1.00 88.44 75 GLU A N 1
ATOM 575 C CA . GLU A 1 75 ? 0.164 14.879 5.266 1.00 88.44 75 GLU A CA 1
ATOM 576 C C . GLU A 1 75 ? 1.679 15.006 5.123 1.00 88.44 75 GLU A C 1
ATOM 578 O O . GLU A 1 75 ? 2.447 14.846 6.072 1.00 88.44 75 GLU A O 1
ATOM 583 N N . ARG A 1 76 ? 2.139 15.283 3.905 1.00 84.44 76 ARG A N 1
ATOM 584 C CA . ARG A 1 76 ? 3.563 15.410 3.604 1.00 84.44 76 ARG A CA 1
ATOM 585 C C . ARG A 1 76 ? 3.823 16.743 2.950 1.00 84.44 76 ARG A C 1
ATOM 587 O O . ARG A 1 76 ? 3.117 17.145 2.026 1.00 84.44 76 ARG A O 1
ATOM 594 N N . GLU A 1 77 ? 4.889 17.386 3.400 1.00 77.38 77 GLU A N 1
ATOM 595 C CA . GLU A 1 77 ? 5.435 18.519 2.683 1.00 77.38 77 GLU A CA 1
ATOM 596 C C . GLU A 1 77 ? 6.197 18.016 1.462 1.00 77.38 77 GLU A C 1
ATOM 598 O O . GLU A 1 77 ? 7.120 17.205 1.557 1.00 77.38 77 GLU A O 1
ATOM 603 N N . PHE A 1 78 ? 5.789 18.499 0.296 1.00 74.88 78 PHE A N 1
ATOM 604 C CA . PHE A 1 78 ? 6.482 18.249 -0.958 1.00 74.88 78 PHE A CA 1
ATOM 605 C C . PHE A 1 78 ? 7.219 19.515 -1.395 1.00 74.88 78 PHE A C 1
ATOM 607 O O . PHE A 1 78 ? 6.737 20.625 -1.179 1.00 74.88 78 PHE A O 1
ATOM 614 N N . VAL A 1 79 ? 8.362 19.347 -2.069 1.00 77.62 79 VAL A N 1
ATOM 615 C CA . VAL A 1 79 ? 9.090 20.460 -2.713 1.00 77.62 79 VAL A CA 1
ATOM 616 C C . VAL A 1 79 ? 8.200 21.166 -3.743 1.00 77.62 79 VAL A C 1
ATOM 618 O O . VAL A 1 79 ? 8.270 22.379 -3.915 1.00 77.62 79 VAL A O 1
ATOM 621 N N . TYR A 1 80 ? 7.320 20.402 -4.395 1.00 76.44 80 TYR A N 1
ATOM 622 C CA . TYR A 1 80 ? 6.292 20.911 -5.293 1.00 76.44 80 TYR A CA 1
ATOM 623 C C . TYR A 1 80 ? 4.917 20.614 -4.702 1.00 76.44 80 TYR A C 1
ATOM 625 O O . TYR A 1 80 ? 4.442 19.479 -4.756 1.00 76.44 80 TYR A O 1
ATOM 633 N N . GLN A 1 81 ? 4.278 21.637 -4.142 1.00 74.06 81 GLN A N 1
ATOM 634 C CA . GLN A 1 81 ? 2.891 21.570 -3.694 1.00 74.06 81 GLN A CA 1
ATOM 635 C C . GLN A 1 81 ? 2.013 22.396 -4.620 1.00 74.06 81 GLN A C 1
ATOM 637 O O . GLN A 1 81 ? 2.316 23.541 -4.952 1.00 74.06 81 GLN A O 1
ATOM 642 N N . PHE A 1 82 ? 0.922 21.781 -5.065 1.00 81.94 82 PHE A N 1
ATOM 643 C CA . PHE A 1 82 ? -0.078 22.434 -5.892 1.00 81.94 82 PHE A CA 1
ATOM 644 C C . PHE A 1 82 ? -1.357 22.578 -5.075 1.00 81.94 82 PHE A C 1
ATOM 646 O O . PHE A 1 82 ? -2.203 21.680 -5.074 1.00 81.94 82 PHE A O 1
ATOM 653 N N . ASP A 1 83 ? -1.524 23.726 -4.423 1.00 81.12 83 ASP A N 1
ATOM 654 C CA . ASP A 1 83 ? -2.670 24.030 -3.553 1.00 81.12 83 ASP A CA 1
ATOM 655 C C . ASP A 1 83 ? -4.020 23.784 -4.235 1.00 81.12 83 ASP A C 1
ATOM 657 O O . ASP A 1 83 ? -5.019 23.453 -3.601 1.00 81.12 83 ASP A O 1
ATOM 661 N N . SER A 1 84 ? -4.088 23.964 -5.554 1.00 83.75 84 SER A N 1
ATOM 662 C CA . SER A 1 84 ? -5.297 23.718 -6.343 1.00 83.75 84 SER A CA 1
ATOM 663 C C . SER A 1 84 ? -5.664 22.234 -6.416 1.00 83.75 84 SER A C 1
ATOM 665 O O . SER A 1 84 ? -6.846 21.905 -6.363 1.00 83.75 84 SER A O 1
ATOM 667 N N . ILE A 1 85 ? -4.676 21.337 -6.509 1.00 83.31 85 ILE A N 1
ATOM 668 C CA . ILE A 1 85 ? -4.910 19.885 -6.507 1.00 83.31 85 ILE A CA 1
ATOM 669 C C . ILE A 1 85 ? -5.329 19.445 -5.104 1.00 83.31 85 ILE A C 1
ATOM 671 O O . ILE A 1 85 ? -6.326 18.743 -4.966 1.00 83.31 85 ILE A O 1
ATOM 675 N N . GLN A 1 86 ? -4.622 19.911 -4.069 1.00 82.00 86 GLN A N 1
ATOM 676 C CA . GLN A 1 86 ? -4.952 19.594 -2.677 1.00 82.00 86 GLN A CA 1
ATOM 677 C C . GLN A 1 86 ? -6.378 20.041 -2.325 1.00 82.00 86 GLN A C 1
ATOM 679 O O . GLN A 1 86 ? -7.190 19.229 -1.885 1.00 82.00 86 GLN A O 1
ATOM 684 N N . ARG A 1 87 ? -6.737 21.297 -2.622 1.00 84.81 87 ARG A N 1
ATOM 685 C CA . ARG A 1 87 ? -8.107 21.803 -2.419 1.00 84.81 87 ARG A CA 1
ATOM 686 C C . ARG A 1 87 ? -9.145 21.059 -3.255 1.00 84.81 87 ARG A C 1
ATOM 688 O O . ARG A 1 87 ? -10.253 20.840 -2.780 1.00 84.81 87 ARG A O 1
ATOM 695 N N . GLY A 1 88 ? -8.801 20.664 -4.481 1.00 89.44 88 GLY A N 1
ATOM 696 C CA . GLY A 1 88 ? -9.686 19.879 -5.343 1.00 89.44 88 GLY A CA 1
ATOM 697 C C . GLY A 1 88 ? -9.974 18.473 -4.806 1.00 89.44 88 GLY A C 1
ATOM 698 O O . GLY A 1 88 ? -11.054 17.942 -5.055 1.00 89.44 88 GLY A O 1
ATOM 699 N N . LEU A 1 89 ? -9.039 17.887 -4.052 1.00 91.56 89 LEU A N 1
ATOM 700 C CA . LEU A 1 89 ? -9.174 16.559 -3.448 1.00 91.56 89 LEU A CA 1
ATOM 701 C C . LEU A 1 89 ? -9.723 16.582 -2.014 1.00 91.56 89 LEU A C 1
ATOM 703 O O . LEU A 1 89 ? -10.139 15.533 -1.530 1.00 91.56 89 LEU A O 1
ATOM 707 N N . ALA A 1 90 ? -9.784 17.739 -1.348 1.00 91.56 90 ALA A N 1
ATOM 708 C CA . ALA A 1 90 ? -10.301 17.847 0.020 1.00 91.56 90 ALA A CA 1
ATOM 709 C C . ALA A 1 90 ? -11.682 17.178 0.214 1.00 91.56 90 ALA A C 1
ATOM 711 O O . ALA A 1 90 ? -11.798 16.357 1.122 1.00 91.56 90 ALA A O 1
ATOM 712 N N . PRO A 1 91 ? -12.686 17.361 -0.676 1.00 96.00 91 PRO A N 1
ATOM 713 C CA . PRO A 1 91 ? -13.981 16.691 -0.516 1.00 96.00 91 PRO A CA 1
ATOM 714 C C . PRO A 1 91 ? -13.902 15.158 -0.542 1.00 96.00 91 PRO A C 1
ATOM 716 O O . PRO A 1 91 ? -14.714 14.484 0.086 1.00 96.00 91 PRO A O 1
ATOM 719 N N . TYR A 1 92 ? -12.937 14.591 -1.273 1.00 95.00 92 TYR A N 1
ATOM 720 C CA . TYR A 1 92 ? -12.714 13.146 -1.305 1.00 95.00 92 TYR A CA 1
ATOM 721 C C . TYR A 1 92 ? -12.156 12.641 0.031 1.00 95.00 92 TYR A C 1
ATOM 723 O O . TYR A 1 92 ? -12.618 11.619 0.537 1.00 95.00 92 TYR A O 1
ATOM 731 N N . PHE A 1 93 ? -11.206 13.364 0.624 1.00 95.38 93 PHE A N 1
ATOM 732 C CA . PHE A 1 93 ? -10.652 13.012 1.930 1.00 95.38 93 PHE A CA 1
ATOM 733 C C . PHE A 1 93 ? -11.655 13.225 3.071 1.00 95.38 93 PHE A C 1
ATOM 735 O O . PHE A 1 93 ? -11.768 12.369 3.946 1.00 95.38 93 PHE A O 1
ATOM 742 N N . ASP A 1 94 ? -12.462 14.286 3.012 1.00 96.50 94 ASP A N 1
ATOM 743 C CA . ASP A 1 94 ? -13.545 14.526 3.973 1.00 96.50 94 ASP A CA 1
ATOM 744 C C . ASP A 1 94 ? -14.608 13.420 3.918 1.00 96.50 94 ASP A C 1
ATOM 746 O O . ASP A 1 94 ? -15.063 12.945 4.957 1.00 96.50 94 ASP A O 1
ATOM 750 N N . TRP A 1 95 ? -14.960 12.947 2.717 1.00 97.50 95 TRP A N 1
ATOM 751 C CA . TRP A 1 95 ? -15.846 11.790 2.553 1.00 97.50 95 TRP A CA 1
ATOM 752 C C . TRP A 1 95 ? -15.240 10.508 3.140 1.00 97.50 95 TRP A C 1
ATOM 754 O O . TRP A 1 95 ? -15.927 9.747 3.822 1.00 97.50 95 TRP A O 1
ATOM 764 N N . LYS A 1 96 ? -13.946 10.256 2.912 1.00 97.62 96 LYS A N 1
ATOM 765 C CA . LYS A 1 96 ? -13.258 9.109 3.523 1.00 97.62 96 LYS A CA 1
ATOM 766 C C . LYS A 1 96 ? -13.269 9.186 5.048 1.00 97.62 96 LYS A C 1
ATOM 768 O O . LYS A 1 96 ? -13.454 8.149 5.684 1.00 97.62 96 LYS A O 1
ATOM 773 N N . ARG A 1 97 ? -13.079 10.387 5.607 1.00 97.38 97 ARG A N 1
ATOM 774 C CA . ARG A 1 97 ? -13.164 10.642 7.048 1.00 97.38 97 ARG A CA 1
ATOM 775 C C . ARG A 1 97 ? -14.561 10.314 7.565 1.00 97.38 97 ARG A C 1
ATOM 777 O O . ARG A 1 97 ? -14.678 9.477 8.447 1.00 97.38 97 ARG A O 1
ATOM 784 N N . SER A 1 98 ? -15.621 10.843 6.943 1.00 98.00 98 SER A N 1
ATOM 785 C CA . SER A 1 98 ? -16.996 10.560 7.384 1.00 98.00 98 SER A CA 1
ATOM 786 C C . SER A 1 98 ? -17.345 9.070 7.314 1.00 98.00 98 SER A C 1
ATOM 788 O O . SER A 1 98 ? -17.982 8.541 8.212 1.00 98.00 98 SER A O 1
ATOM 790 N N . VAL A 1 99 ? -16.895 8.356 6.275 1.00 98.00 99 VAL A N 1
ATOM 791 C CA . VAL A 1 99 ? -17.104 6.899 6.168 1.00 98.00 99 VAL A CA 1
ATOM 792 C C . VAL A 1 99 ? -16.379 6.137 7.284 1.00 98.00 99 VAL A C 1
ATOM 794 O O . VAL A 1 99 ? -16.909 5.151 7.801 1.00 98.00 99 VAL A O 1
ATOM 797 N N . ASN A 1 100 ? -15.188 6.584 7.679 1.00 97.25 100 ASN A N 1
ATOM 798 C CA . ASN A 1 100 ? -14.467 5.999 8.802 1.00 97.25 100 ASN A CA 1
ATOM 799 C C . ASN A 1 100 ? -15.158 6.306 10.138 1.00 97.25 100 ASN A C 1
ATOM 801 O O . ASN A 1 100 ? -15.393 5.383 10.913 1.00 97.25 100 ASN A O 1
ATOM 805 N N . ASP A 1 101 ? -15.543 7.558 10.368 1.00 96.00 101 ASP A N 1
ATOM 806 C CA . ASP A 1 101 ? -16.169 8.008 11.614 1.00 96.00 101 ASP A CA 1
ATOM 807 C C . ASP A 1 101 ? -17.543 7.353 11.832 1.00 96.00 101 ASP A C 1
ATOM 809 O O . ASP A 1 101 ? -17.841 6.862 12.923 1.00 96.00 101 ASP A O 1
ATOM 813 N N . ASP A 1 102 ? -18.364 7.274 10.780 1.00 97.00 102 ASP A N 1
ATOM 814 C CA . ASP A 1 102 ? -19.740 6.773 10.867 1.00 97.00 102 ASP A CA 1
ATOM 815 C C . ASP A 1 102 ? -19.828 5.238 10.816 1.00 97.00 102 ASP A C 1
ATOM 817 O O . ASP A 1 102 ? -20.791 4.642 11.318 1.00 97.00 102 ASP A O 1
ATOM 821 N N . HIS A 1 103 ? -18.869 4.569 10.163 1.00 96.75 103 HIS A N 1
ATOM 822 C CA . HIS A 1 103 ? -18.964 3.134 9.848 1.00 96.75 103 HIS A CA 1
ATOM 823 C C . HIS A 1 103 ? -17.728 2.304 10.210 1.00 96.75 103 HIS A C 1
ATOM 825 O O . HIS A 1 103 ? -17.737 1.087 10.001 1.00 96.75 103 HIS A O 1
ATOM 831 N N . GLY A 1 104 ? -16.668 2.921 10.733 1.00 96.75 104 GLY A N 1
ATOM 832 C CA . GLY A 1 104 ? -15.402 2.254 11.046 1.00 96.75 104 GLY A CA 1
ATOM 833 C C . GLY A 1 104 ? -14.652 1.752 9.810 1.00 96.75 104 GLY A C 1
ATOM 834 O O . GLY A 1 104 ? -13.850 0.822 9.925 1.00 96.75 104 GLY A O 1
ATOM 835 N N . LEU A 1 105 ? -14.968 2.284 8.625 1.00 98.06 105 LEU A N 1
ATOM 836 C CA . LEU A 1 105 ? -14.440 1.831 7.343 1.00 98.06 105 LEU A CA 1
ATOM 837 C C . LEU A 1 105 ? -13.368 2.791 6.813 1.00 98.06 105 LEU A C 1
ATOM 839 O O . LEU A 1 105 ? -13.661 3.899 6.371 1.00 98.06 105 LEU A O 1
ATOM 843 N N . SER A 1 106 ? -12.127 2.317 6.773 1.00 98.25 106 SER A N 1
ATOM 844 C CA . SER A 1 106 ? -10.978 3.021 6.204 1.00 98.25 106 SER A CA 1
ATOM 845 C C . SER A 1 106 ? -10.563 2.357 4.889 1.00 98.25 106 SER A C 1
ATOM 847 O O . SER A 1 106 ? -10.504 1.131 4.793 1.00 98.25 106 SER A O 1
ATOM 849 N N . MET A 1 107 ? -10.255 3.135 3.852 1.00 97.88 107 MET A N 1
ATOM 850 C CA . MET A 1 107 ? -9.873 2.592 2.545 1.00 97.88 107 MET A CA 1
ATOM 851 C C . MET A 1 107 ? -8.884 3.484 1.808 1.00 97.88 107 MET A C 1
ATOM 853 O O . MET A 1 107 ? -8.746 4.668 2.097 1.00 97.88 107 MET A O 1
ATOM 857 N N . GLY A 1 108 ? -8.186 2.924 0.830 1.00 96.44 108 GLY A N 1
ATOM 858 C CA . GLY A 1 108 ? -7.223 3.673 0.040 1.00 96.44 108 GLY A CA 1
ATOM 859 C C . GLY A 1 108 ? -6.681 2.862 -1.120 1.00 96.44 108 GLY A C 1
ATOM 860 O O . GLY A 1 108 ? -6.868 1.646 -1.200 1.00 96.44 108 GLY A O 1
ATOM 861 N N . PHE A 1 109 ? -5.998 3.552 -2.023 1.00 95.31 109 PHE A N 1
ATOM 862 C CA . PHE A 1 109 ? -5.273 2.916 -3.107 1.00 95.31 109 PHE A CA 1
ATOM 863 C C . PHE A 1 109 ? -3.838 3.430 -3.170 1.00 95.31 109 PHE A C 1
ATOM 865 O O . PHE A 1 109 ? -3.547 4.553 -2.764 1.00 95.31 109 PHE A O 1
ATOM 872 N N . SER A 1 110 ? -2.951 2.602 -3.705 1.00 94.06 110 SER A N 1
ATOM 873 C CA . SER A 1 110 ? -1.568 2.955 -4.006 1.00 94.06 110 SER A CA 1
ATOM 874 C C . SER A 1 110 ? -1.274 2.569 -5.445 1.00 94.06 110 SER A C 1
ATOM 876 O O . SER A 1 110 ? -1.654 1.486 -5.893 1.00 94.06 110 SER A O 1
ATOM 878 N N . TYR A 1 111 ? -0.604 3.458 -6.171 1.00 94.06 111 TYR A N 1
ATOM 879 C CA . TYR A 1 111 ? -0.182 3.215 -7.542 1.00 94.06 111 TYR A CA 1
ATOM 880 C C . TYR A 1 111 ? 1.315 3.468 -7.655 1.00 94.06 111 TYR A C 1
ATOM 882 O O . TYR A 1 111 ? 1.784 4.578 -7.410 1.00 94.06 111 TYR A O 1
ATOM 890 N N . TYR A 1 112 ? 2.055 2.431 -8.021 1.00 94.00 112 TYR A N 1
ATOM 891 C CA . TYR A 1 112 ? 3.498 2.475 -8.200 1.00 94.00 112 TYR A CA 1
ATOM 892 C C . TYR A 1 112 ? 3.802 2.356 -9.685 1.00 94.00 112 TYR A C 1
ATOM 894 O O . TYR A 1 112 ? 3.238 1.499 -10.364 1.00 94.00 112 TYR A O 1
ATOM 902 N N . LEU A 1 113 ? 4.697 3.202 -10.181 1.00 95.50 113 LEU A N 1
ATOM 903 C CA . LEU A 1 113 ? 5.148 3.201 -11.565 1.00 95.50 113 LEU A CA 1
ATOM 904 C C . LEU A 1 113 ? 6.670 3.107 -11.574 1.00 95.50 113 LEU A C 1
ATOM 906 O O . LEU A 1 113 ? 7.335 3.857 -10.861 1.00 95.50 113 LEU A O 1
ATOM 910 N N . LEU A 1 114 ? 7.220 2.209 -12.388 1.00 94.88 114 LEU A N 1
ATOM 911 C CA . LEU A 1 114 ? 8.662 2.027 -12.497 1.00 94.88 114 LEU A CA 1
ATOM 912 C C . LEU A 1 114 ? 9.082 1.915 -13.956 1.00 94.88 114 LEU A C 1
ATOM 914 O O . LEU A 1 114 ? 8.668 0.991 -14.657 1.00 94.88 114 LEU A O 1
ATOM 918 N N . TYR A 1 115 ? 9.946 2.841 -14.369 1.00 95.38 115 TYR A N 1
ATOM 919 C CA . TYR A 1 115 ? 10.699 2.776 -15.615 1.00 95.38 115 TYR A CA 1
ATOM 920 C C . TYR A 1 115 ? 12.153 2.412 -15.319 1.00 95.38 115 TYR A C 1
ATOM 922 O O . TYR A 1 115 ? 12.759 2.981 -14.409 1.00 95.38 115 TYR A O 1
ATOM 930 N N . GLN A 1 116 ? 12.722 1.498 -16.097 1.00 93.44 116 GLN A N 1
ATOM 931 C CA . GLN A 1 116 ? 14.132 1.132 -16.017 1.00 93.44 116 GLN A CA 1
ATOM 932 C C . GLN A 1 116 ? 14.735 1.040 -17.415 1.00 93.44 116 GLN A C 1
ATOM 934 O O . GLN A 1 116 ? 14.074 0.624 -18.361 1.00 93.44 116 GLN A O 1
ATOM 939 N N . GLN A 1 117 ? 16.007 1.418 -17.518 1.00 93.50 117 GLN A N 1
ATOM 940 C CA . GLN A 1 117 ? 16.804 1.322 -18.733 1.00 93.50 117 GLN A CA 1
ATOM 941 C C . GLN A 1 117 ? 18.155 0.710 -18.371 1.00 93.50 117 GLN A C 1
ATOM 943 O O . GLN A 1 117 ? 18.850 1.215 -17.488 1.00 93.50 117 GLN A O 1
ATOM 948 N N . ALA A 1 118 ? 18.536 -0.355 -19.060 1.00 91.25 118 ALA A N 1
ATOM 949 C CA . ALA A 1 118 ? 19.877 -0.900 -19.012 1.00 91.25 118 ALA A CA 1
ATOM 950 C C . ALA A 1 118 ? 20.788 -0.176 -20.011 1.00 91.25 118 ALA A C 1
ATOM 952 O O . ALA A 1 118 ? 20.357 0.255 -21.079 1.00 91.25 118 ALA A O 1
ATOM 953 N N . SER A 1 119 ? 22.071 -0.059 -19.668 1.00 91.25 119 SER A N 1
ATOM 954 C CA . SER A 1 119 ? 23.090 0.458 -20.589 1.00 91.25 119 SER A CA 1
ATOM 955 C C . SER A 1 119 ? 23.389 -0.501 -21.742 1.00 91.25 119 SER A C 1
ATOM 957 O O . SER A 1 119 ? 23.888 -0.068 -22.776 1.00 91.25 119 SER A O 1
ATOM 959 N N . ASP A 1 120 ? 23.136 -1.796 -21.539 1.00 90.31 120 ASP A N 1
ATOM 960 C CA . ASP A 1 120 ? 23.344 -2.858 -22.518 1.00 90.31 120 ASP A CA 1
ATOM 961 C C . ASP A 1 120 ? 22.378 -4.022 -22.246 1.00 90.31 120 ASP A C 1
ATOM 963 O O . ASP A 1 120 ? 21.910 -4.194 -21.117 1.00 90.31 120 ASP A O 1
ATOM 967 N N . SER A 1 121 ? 22.084 -4.826 -23.265 1.00 92.00 121 SER A N 1
ATOM 968 C CA . SER A 1 121 ? 21.222 -6.007 -23.166 1.00 92.00 121 SER A CA 1
ATOM 969 C C . SER A 1 121 ? 21.720 -7.133 -24.071 1.00 92.00 121 SER A C 1
ATOM 971 O O . SER A 1 121 ? 22.500 -6.933 -25.003 1.00 92.00 121 SER A O 1
ATOM 973 N N . LEU A 1 122 ? 21.277 -8.360 -23.800 1.00 93.25 122 LEU A N 1
ATOM 974 C CA . LEU A 1 122 ? 21.562 -9.492 -24.673 1.00 93.25 122 LEU A CA 1
ATOM 975 C C . LEU A 1 122 ? 20.987 -9.251 -26.076 1.00 93.25 122 LEU A C 1
ATOM 977 O O . LEU A 1 122 ? 19.943 -8.626 -26.252 1.00 93.25 122 LEU A O 1
ATOM 981 N N . ALA A 1 123 ? 21.634 -9.827 -27.090 1.00 92.44 123 ALA A N 1
ATOM 982 C CA . ALA A 1 123 ? 21.176 -9.706 -28.470 1.00 92.44 123 ALA A CA 1
ATOM 983 C C . ALA A 1 123 ? 19.695 -10.112 -28.625 1.00 92.44 123 ALA A C 1
ATOM 985 O O . ALA A 1 123 ? 19.287 -11.197 -28.203 1.00 92.44 123 ALA A O 1
ATOM 986 N N . ASN A 1 124 ? 18.913 -9.259 -29.297 1.00 90.12 124 ASN A N 1
ATOM 987 C CA . ASN A 1 124 ? 17.464 -9.406 -29.505 1.00 90.12 124 ASN A CA 1
ATOM 988 C C . ASN A 1 124 ? 16.619 -9.384 -28.217 1.00 90.12 124 ASN A C 1
ATOM 990 O O . ASN A 1 124 ? 15.534 -9.968 -28.191 1.00 90.12 124 ASN A O 1
ATOM 994 N N . ARG A 1 125 ? 17.104 -8.739 -27.155 1.00 91.31 125 ARG A N 1
ATOM 995 C CA . ARG A 1 125 ? 16.317 -8.411 -25.964 1.00 91.31 125 ARG A CA 1
ATOM 996 C C . ARG A 1 125 ? 16.129 -6.901 -25.858 1.00 91.31 125 ARG A C 1
ATOM 998 O O . ARG A 1 125 ? 16.906 -6.139 -26.426 1.00 91.31 125 ARG A O 1
ATOM 1005 N N . ASP A 1 126 ? 15.079 -6.508 -25.150 1.00 91.25 126 ASP A N 1
ATOM 1006 C CA . ASP A 1 126 ? 14.807 -5.108 -24.849 1.00 91.25 126 ASP A CA 1
ATOM 1007 C C . ASP A 1 126 ? 15.656 -4.662 -23.651 1.00 91.25 126 ASP A C 1
ATOM 1009 O O . ASP A 1 126 ? 15.814 -5.398 -22.671 1.00 91.25 126 ASP A O 1
ATOM 1013 N N . ASP A 1 127 ? 16.206 -3.454 -23.731 1.00 93.12 127 ASP A N 1
ATOM 1014 C CA . ASP A 1 127 ? 16.991 -2.809 -22.676 1.00 93.12 127 ASP A CA 1
ATOM 1015 C C . ASP A 1 127 ? 16.153 -1.846 -21.821 1.00 93.12 127 ASP A C 1
ATOM 1017 O O . ASP A 1 127 ? 16.634 -1.350 -20.805 1.00 93.12 127 ASP A O 1
ATOM 1021 N N . ASP A 1 128 ? 14.900 -1.602 -22.199 1.00 94.56 128 ASP A N 1
ATOM 1022 C CA . ASP A 1 128 ? 13.935 -0.777 -21.486 1.00 94.56 128 ASP A CA 1
ATOM 1023 C C . ASP A 1 128 ? 12.886 -1.643 -20.770 1.00 94.56 128 ASP A C 1
ATOM 1025 O O . ASP A 1 128 ? 12.618 -2.784 -21.143 1.00 94.56 128 ASP A O 1
ATOM 1029 N N . ALA A 1 129 ? 12.306 -1.130 -19.688 1.00 94.69 129 ALA A N 1
ATOM 1030 C CA . ALA A 1 129 ? 11.208 -1.771 -18.974 1.00 94.69 129 ALA A CA 1
ATOM 1031 C C . ALA A 1 129 ? 10.292 -0.718 -18.352 1.00 94.69 129 ALA A C 1
ATOM 1033 O O . ALA A 1 129 ? 10.761 0.278 -17.801 1.00 94.69 129 ALA A O 1
ATOM 1034 N N . LEU A 1 130 ? 8.982 -0.951 -18.411 1.00 96.44 130 LEU A N 1
ATOM 1035 C CA . LEU A 1 130 ? 7.980 -0.082 -17.802 1.00 96.44 130 LEU A CA 1
ATOM 1036 C C . LEU A 1 130 ? 6.838 -0.929 -17.261 1.00 96.44 130 LEU A C 1
ATOM 1038 O O . LEU A 1 130 ? 6.218 -1.699 -17.997 1.00 96.44 130 LEU A O 1
ATOM 1042 N N . GLY A 1 131 ? 6.527 -0.747 -15.984 1.00 95.38 131 GLY A N 1
ATOM 1043 C CA . GLY A 1 131 ? 5.403 -1.428 -15.363 1.00 95.38 131 GLY A CA 1
ATOM 1044 C C . GLY A 1 131 ? 4.817 -0.672 -14.188 1.00 95.38 131 GLY A C 1
ATOM 1045 O O . GLY A 1 131 ? 5.383 0.314 -13.710 1.00 95.38 131 GLY A O 1
ATOM 1046 N N . SER A 1 132 ? 3.673 -1.161 -13.729 1.00 95.19 132 SER A N 1
ATOM 1047 C CA . SER A 1 132 ? 2.972 -0.637 -12.571 1.00 95.19 132 SER A CA 1
ATOM 1048 C C . SER A 1 132 ? 2.522 -1.721 -11.608 1.00 95.19 132 SER A C 1
ATOM 1050 O O . SER A 1 132 ? 2.384 -2.894 -11.961 1.00 95.19 132 SER A O 1
ATOM 1052 N N . ILE A 1 133 ? 2.292 -1.289 -10.372 1.00 95.19 133 ILE A N 1
ATOM 1053 C CA . ILE A 1 133 ? 1.611 -2.055 -9.336 1.00 95.19 133 ILE A CA 1
ATOM 1054 C C . ILE A 1 133 ? 0.477 -1.179 -8.823 1.00 95.19 133 ILE A C 1
ATOM 1056 O O . ILE A 1 133 ? 0.698 -0.034 -8.429 1.00 95.19 133 ILE A O 1
ATOM 1060 N N . PHE A 1 134 ? -0.734 -1.713 -8.822 1.00 95.50 134 PHE A N 1
ATOM 1061 C CA . PHE A 1 134 ? -1.898 -1.071 -8.234 1.00 95.50 134 PHE A CA 1
ATOM 1062 C C . PHE A 1 134 ? -2.354 -1.882 -7.029 1.00 95.50 134 PHE A C 1
ATOM 1064 O O . PHE A 1 134 ? -2.453 -3.104 -7.100 1.00 95.50 134 PHE A O 1
ATOM 1071 N N . ARG A 1 135 ? -2.639 -1.194 -5.925 1.00 95.44 135 ARG A N 1
ATOM 1072 C CA . ARG A 1 135 ? -3.214 -1.772 -4.712 1.00 95.44 135 ARG A CA 1
ATOM 1073 C C . ARG A 1 135 ? -4.472 -1.011 -4.354 1.00 95.44 135 ARG A C 1
ATOM 1075 O O . ARG A 1 135 ? -4.421 0.206 -4.234 1.00 95.44 135 ARG A O 1
ATOM 1082 N N . TYR A 1 136 ? -5.558 -1.726 -4.107 1.00 97.50 136 TYR A N 1
ATOM 1083 C CA . TYR A 1 136 ? -6.719 -1.223 -3.386 1.00 97.50 13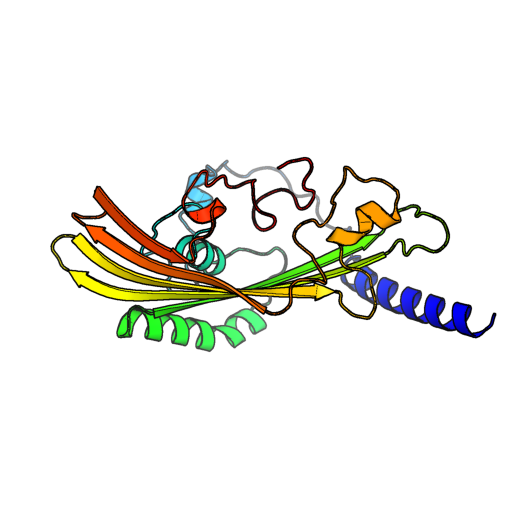6 TYR A CA 1
ATOM 1084 C C . TYR A 1 136 ? -6.833 -1.979 -2.071 1.00 97.50 136 TYR A C 1
ATOM 1086 O O . TYR A 1 136 ? -6.778 -3.208 -2.049 1.00 97.50 136 TYR A O 1
ATOM 1094 N N . GLN A 1 137 ? -6.971 -1.260 -0.969 1.0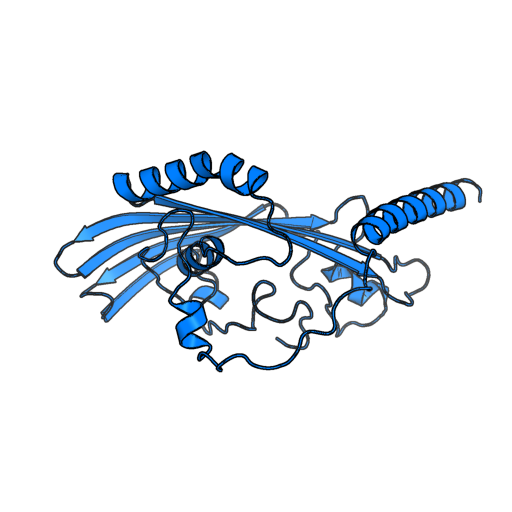0 97.44 137 GLN A N 1
ATOM 1095 C CA . GLN A 1 137 ? -6.943 -1.862 0.353 1.00 97.44 137 GLN A CA 1
ATOM 1096 C C . GLN A 1 137 ? -7.930 -1.181 1.291 1.00 97.44 137 GLN A C 1
ATOM 1098 O O . GLN A 1 137 ? -8.262 -0.003 1.121 1.00 97.44 137 GLN A O 1
ATOM 1103 N N . GLY A 1 138 ? -8.396 -1.932 2.280 1.00 97.69 138 GLY A N 1
ATOM 1104 C CA . GLY A 1 138 ? -9.337 -1.419 3.257 1.00 97.69 138 GLY A CA 1
ATOM 1105 C C . GLY A 1 138 ? -9.337 -2.192 4.562 1.00 97.69 138 GLY A C 1
ATOM 1106 O O . GLY A 1 138 ? -8.957 -3.361 4.632 1.00 97.69 138 GLY A O 1
ATOM 1107 N N . ASN A 1 139 ? -9.753 -1.478 5.592 1.00 97.75 139 ASN A N 1
ATOM 1108 C CA . ASN A 1 139 ? -9.910 -1.926 6.956 1.00 97.75 139 ASN A CA 1
ATOM 1109 C C . ASN A 1 139 ? -11.333 -1.577 7.389 1.00 97.75 139 ASN A C 1
ATOM 1111 O O . ASN A 1 139 ? -11.737 -0.421 7.297 1.00 97.75 139 ASN A O 1
ATOM 1115 N N . TRP A 1 140 ? -12.085 -2.555 7.878 1.00 98.25 140 TRP A N 1
ATOM 1116 C CA . TRP A 1 140 ? -13.415 -2.329 8.418 1.00 98.25 140 TRP A CA 1
ATOM 1117 C C . TRP A 1 140 ? -13.502 -2.805 9.860 1.00 98.25 140 TRP A C 1
ATOM 1119 O O . TRP A 1 140 ? -13.571 -4.004 10.136 1.00 98.25 140 TRP A O 1
ATOM 1129 N N . THR A 1 141 ? -13.533 -1.846 10.781 1.00 97.50 141 THR A N 1
ATOM 1130 C CA . THR A 1 141 ? -13.795 -2.083 12.199 1.00 97.50 141 THR A CA 1
ATOM 1131 C C . THR A 1 141 ? -15.281 -2.366 12.397 1.00 97.50 141 THR A C 1
ATOM 1133 O O . THR A 1 141 ? -16.095 -1.450 12.404 1.00 97.50 141 THR A O 1
ATOM 1136 N N . LEU A 1 142 ? -15.643 -3.639 12.576 1.00 97.00 142 LEU A N 1
ATOM 1137 C CA . LEU A 1 142 ? -17.041 -4.044 12.768 1.00 97.00 142 LEU A CA 1
ATOM 1138 C C . LEU A 1 142 ? -17.543 -3.751 14.179 1.00 97.00 142 LEU A C 1
ATOM 1140 O O . LEU A 1 142 ? -18.721 -3.463 14.376 1.00 97.00 142 LEU A O 1
ATOM 1144 N N . PHE A 1 143 ? -16.668 -3.875 15.175 1.00 94.94 143 PHE A N 1
ATOM 1145 C CA . PHE A 1 143 ? -16.995 -3.508 16.543 1.00 94.94 143 PHE A CA 1
ATOM 1146 C C . PHE A 1 143 ? -15.742 -3.166 17.334 1.00 94.94 143 PHE A C 1
ATOM 1148 O O . PHE A 1 143 ? -14.700 -3.811 17.197 1.00 94.94 143 PHE A O 1
ATOM 1155 N N . ARG A 1 144 ? -15.899 -2.205 18.239 1.00 93.94 144 ARG A N 1
ATOM 1156 C CA . ARG A 1 144 ? -14.960 -1.869 19.304 1.00 93.94 144 ARG A CA 1
ATOM 1157 C C . ARG A 1 144 ? -15.757 -1.817 20.601 1.00 93.94 144 ARG A C 1
ATOM 1159 O O . ARG A 1 144 ? -16.818 -1.201 20.642 1.00 93.94 144 ARG A O 1
ATOM 1166 N N . ARG A 1 145 ? -15.298 -2.521 21.629 1.00 92.81 145 ARG A N 1
ATOM 1167 C CA . ARG A 1 145 ? -15.927 -2.538 22.954 1.00 92.81 145 ARG A CA 1
ATOM 1168 C C . ARG A 1 145 ? -15.008 -1.871 23.965 1.00 92.81 145 ARG A C 1
ATOM 1170 O O . ARG A 1 145 ? -13.793 -1.999 23.857 1.00 92.81 145 ARG A O 1
ATOM 1177 N N . ASP A 1 146 ? -15.601 -1.273 24.992 1.00 90.81 146 ASP A N 1
ATOM 1178 C CA . ASP A 1 146 ? -14.882 -0.567 26.065 1.00 90.81 146 ASP A CA 1
ATOM 1179 C C . ASP A 1 146 ? -13.920 -1.464 26.859 1.00 90.81 146 ASP A C 1
ATOM 1181 O O . ASP A 1 146 ? -13.034 -0.978 27.547 1.00 90.81 146 ASP A O 1
ATOM 1185 N N . ASN A 1 147 ? -14.078 -2.786 26.765 1.00 88.44 147 ASN A N 1
ATOM 1186 C CA . ASN A 1 147 ? -13.179 -3.765 27.374 1.00 88.44 147 ASN A CA 1
ATOM 1187 C C . ASN A 1 147 ? -11.961 -4.115 26.492 1.00 88.44 147 ASN A C 1
ATOM 1189 O O . ASN A 1 147 ? -11.346 -5.167 26.687 1.00 88.44 147 ASN A O 1
ATOM 1193 N N . GLY A 1 148 ? -11.682 -3.305 25.470 1.00 88.56 148 GLY A N 1
ATOM 1194 C CA . GLY A 1 148 ? -10.552 -3.481 24.563 1.00 88.56 148 GLY A CA 1
ATOM 1195 C C . GLY A 1 148 ? -10.729 -4.570 23.506 1.00 88.56 148 GLY A C 1
ATOM 1196 O O . GLY A 1 148 ? -9.784 -4.885 22.782 1.00 88.56 148 GLY A O 1
ATOM 1197 N N . ASN A 1 149 ? -11.918 -5.174 23.399 1.00 94.50 149 ASN A N 1
ATOM 1198 C CA . ASN A 1 149 ? -12.197 -6.150 22.348 1.00 94.50 149 ASN A CA 1
ATOM 1199 C C . ASN A 1 149 ? -12.531 -5.440 21.036 1.00 94.50 149 ASN A C 1
ATOM 1201 O O . ASN A 1 149 ? -13.465 -4.638 20.963 1.00 94.50 149 ASN A O 1
ATOM 1205 N N . LEU A 1 150 ? -11.812 -5.808 19.981 1.00 96.12 150 LEU A N 1
ATOM 1206 C CA . LEU A 1 150 ? -11.903 -5.187 18.667 1.00 96.12 150 LEU A CA 1
ATOM 1207 C C . LEU A 1 150 ? -11.945 -6.269 17.591 1.00 96.12 150 LEU A C 1
ATOM 1209 O O . LEU A 1 150 ? -11.072 -7.134 17.560 1.00 96.12 150 LEU A O 1
ATOM 1213 N N . GLY A 1 151 ? -12.940 -6.209 16.714 1.00 97.31 151 GLY A N 1
ATOM 1214 C CA . GLY A 1 151 ? -13.074 -7.122 15.584 1.00 97.31 151 GLY A CA 1
ATOM 1215 C C . GLY A 1 151 ? -13.114 -6.365 14.267 1.00 97.31 151 GLY A C 1
ATOM 1216 O O . GLY A 1 151 ? -13.860 -5.387 14.141 1.00 97.31 151 GLY A O 1
ATOM 1217 N N . ARG A 1 152 ? -12.329 -6.814 13.287 1.00 97.00 152 ARG A N 1
ATOM 1218 C CA . ARG A 1 152 ? -12.244 -6.149 11.986 1.00 97.00 152 ARG A CA 1
ATOM 1219 C C . ARG A 1 152 ? -11.952 -7.086 10.823 1.00 97.00 152 ARG A C 1
ATOM 1221 O O . ARG A 1 152 ? -11.410 -8.175 11.004 1.00 97.00 152 ARG A O 1
ATOM 1228 N N . ILE A 1 153 ? -12.288 -6.611 9.629 1.00 98.00 153 ILE A N 1
ATOM 1229 C CA . ILE A 1 153 ? -11.942 -7.242 8.356 1.00 98.00 153 ILE A CA 1
ATOM 1230 C C . ILE A 1 153 ? -10.922 -6.366 7.636 1.00 98.00 153 ILE A C 1
ATOM 1232 O O . ILE A 1 153 ? -11.152 -5.172 7.466 1.00 98.00 153 ILE A O 1
ATOM 1236 N N . GLU A 1 154 ? -9.832 -6.963 7.167 1.00 97.62 154 GLU A N 1
ATOM 1237 C CA . GLU A 1 154 ? -8.817 -6.288 6.357 1.00 97.62 154 GLU A CA 1
ATOM 1238 C C . GLU A 1 154 ? -8.698 -6.961 4.989 1.00 97.62 154 GLU A C 1
ATOM 1240 O O . GLU A 1 154 ? -8.738 -8.191 4.886 1.00 97.62 154 GLU A O 1
ATOM 1245 N N . TRP A 1 155 ? -8.537 -6.163 3.931 1.00 97.88 155 TRP A N 1
ATOM 1246 C CA . TRP A 1 155 ? -8.336 -6.668 2.575 1.00 97.88 155 TRP A CA 1
ATOM 1247 C C . TRP A 1 155 ? -7.316 -5.865 1.774 1.00 97.88 155 TRP A C 1
ATOM 1249 O O . TRP A 1 155 ? -7.134 -4.662 1.966 1.00 97.88 155 TRP A O 1
ATOM 1259 N N . ARG A 1 156 ? -6.695 -6.548 0.810 1.00 97.06 156 ARG A N 1
ATOM 1260 C CA . ARG A 1 156 ? -5.851 -5.968 -0.235 1.00 97.06 156 ARG A CA 1
ATOM 1261 C C . ARG A 1 156 ? -6.110 -6.694 -1.544 1.00 97.06 156 ARG A C 1
ATOM 1263 O O . ARG A 1 156 ? -5.913 -7.903 -1.633 1.00 97.06 156 ARG A O 1
ATOM 1270 N N . VAL A 1 157 ? -6.505 -5.932 -2.550 1.00 97.00 157 VAL A N 1
ATOM 1271 C CA . VAL A 1 157 ? -6.561 -6.341 -3.949 1.00 97.00 157 VAL A CA 1
ATOM 1272 C C . VAL A 1 157 ? -5.371 -5.707 -4.654 1.00 97.00 157 VAL A C 1
ATOM 1274 O O . VAL A 1 157 ? -5.151 -4.504 -4.528 1.00 97.00 157 VAL A O 1
ATOM 1277 N N . GLU A 1 158 ? -4.589 -6.504 -5.369 1.00 95.31 158 GLU A N 1
ATOM 1278 C CA . GLU A 1 158 ? -3.380 -6.057 -6.054 1.00 95.31 158 GLU A CA 1
ATOM 1279 C C . GLU A 1 158 ? -3.411 -6.481 -7.522 1.00 95.31 158 GLU A C 1
ATOM 1281 O O . GLU A 1 158 ? -3.874 -7.570 -7.846 1.00 95.31 158 GLU A O 1
ATOM 1286 N N . SER A 1 159 ? -2.892 -5.635 -8.405 1.00 94.88 159 SER A N 1
ATOM 1287 C CA . SER A 1 159 ? -2.622 -5.980 -9.800 1.00 94.88 159 SER A CA 1
ATOM 1288 C C . SER A 1 159 ? -1.256 -5.471 -10.221 1.00 94.88 159 SER A C 1
ATOM 1290 O O . SER A 1 159 ? -0.828 -4.405 -9.766 1.00 94.88 159 SER A O 1
ATOM 1292 N N . ARG A 1 160 ? -0.581 -6.193 -11.114 1.00 94.62 160 ARG A N 1
ATOM 1293 C CA . ARG A 1 160 ? 0.730 -5.805 -11.641 1.00 94.62 160 ARG A CA 1
ATOM 1294 C C . ARG A 1 160 ? 0.695 -5.907 -13.158 1.00 94.62 160 ARG A C 1
ATOM 1296 O O . ARG A 1 160 ? 0.035 -6.772 -13.714 1.00 94.62 160 ARG A O 1
ATOM 1303 N N . SER A 1 161 ? 1.351 -4.984 -13.843 1.00 92.94 161 SER A N 1
ATOM 1304 C CA . SER A 1 161 ? 1.303 -4.958 -15.303 1.00 92.94 161 SER A CA 1
ATOM 1305 C C . SER A 1 161 ? 2.570 -4.359 -15.875 1.00 92.94 161 SER A C 1
ATOM 1307 O O . SER A 1 161 ? 3.158 -3.446 -15.295 1.00 92.94 161 SER A O 1
ATOM 1309 N N . ASN A 1 162 ? 2.956 -4.809 -17.063 1.00 94.38 162 ASN A N 1
ATOM 1310 C CA . ASN A 1 162 ? 3.756 -3.996 -17.966 1.00 94.38 162 ASN A CA 1
ATOM 1311 C C . ASN A 1 162 ? 2.870 -2.942 -18.652 1.00 94.38 162 ASN A C 1
ATOM 1313 O O . ASN A 1 162 ? 1.646 -3.067 -18.706 1.00 94.38 162 ASN A O 1
ATOM 1317 N N . ILE A 1 163 ? 3.470 -1.873 -19.167 1.00 94.00 163 ILE A N 1
ATOM 1318 C CA . ILE A 1 163 ? 2.740 -0.776 -19.819 1.00 94.00 163 ILE A CA 1
ATOM 1319 C C . ILE A 1 163 ? 3.294 -0.585 -21.224 1.00 94.00 163 ILE A C 1
ATOM 1321 O O . ILE A 1 163 ? 4.487 -0.739 -21.438 1.00 94.00 163 ILE A O 1
ATOM 1325 N N . GLY A 1 164 ? 2.445 -0.232 -22.194 1.00 89.88 164 GLY A N 1
ATOM 1326 C CA . GLY A 1 164 ? 2.890 0.327 -23.480 1.00 89.88 164 GLY A CA 1
ATOM 1327 C C . GLY A 1 164 ? 3.725 -0.601 -24.372 1.00 89.88 164 GLY A C 1
ATOM 1328 O O . GLY A 1 164 ? 4.455 -0.110 -25.230 1.00 89.88 164 GLY A O 1
ATOM 1329 N N . GLY A 1 165 ? 3.641 -1.921 -24.176 1.00 88.56 165 GLY A N 1
ATOM 1330 C CA . GLY A 1 165 ? 4.432 -2.905 -24.924 1.00 88.56 165 GLY A CA 1
ATOM 1331 C C . GLY A 1 165 ? 5.894 -3.015 -24.481 1.00 88.56 165 GLY A C 1
ATOM 1332 O O . GLY A 1 165 ? 6.675 -3.665 -25.169 1.00 88.56 165 GLY A O 1
ATOM 1333 N N . PHE A 1 166 ? 6.264 -2.388 -23.363 1.00 93.62 166 PHE A N 1
ATOM 1334 C CA . PHE A 1 166 ? 7.529 -2.646 -22.681 1.00 93.62 166 PHE A CA 1
ATOM 1335 C C . PHE A 1 166 ? 7.476 -4.007 -21.969 1.00 93.62 166 PHE A C 1
ATOM 1337 O O . PHE A 1 166 ? 6.394 -4.517 -21.668 1.00 93.62 166 PHE A O 1
ATOM 1344 N N . GLN A 1 167 ? 8.632 -4.586 -21.651 1.00 93.25 167 GLN A N 1
ATOM 1345 C CA . GLN A 1 167 ? 8.705 -5.703 -20.703 1.00 93.25 167 GLN A CA 1
ATOM 1346 C C . GLN A 1 167 ? 8.467 -5.221 -19.262 1.00 93.25 167 GLN A C 1
ATOM 1348 O O . GLN A 1 167 ? 8.683 -4.048 -18.935 1.00 93.25 167 GLN A O 1
ATOM 1353 N N . ALA A 1 168 ? 8.045 -6.132 -18.380 1.00 93.75 168 ALA A N 1
ATOM 1354 C CA . ALA A 1 168 ? 7.945 -5.837 -16.955 1.00 93.75 168 ALA A CA 1
ATOM 1355 C C . ALA A 1 168 ? 9.344 -5.600 -16.339 1.00 93.75 168 ALA A C 1
ATOM 1357 O O . ALA A 1 168 ? 10.280 -6.334 -16.666 1.00 93.75 168 ALA A O 1
ATOM 1358 N N . PRO A 1 169 ? 9.505 -4.640 -15.407 1.00 93.62 169 PRO A N 1
ATOM 1359 C CA . PRO A 1 169 ? 10.779 -4.401 -14.719 1.00 93.62 169 PRO A CA 1
ATOM 1360 C C . PRO A 1 169 ? 11.385 -5.642 -14.038 1.00 93.62 169 PRO A C 1
ATOM 1362 O O . PRO A 1 169 ? 12.605 -5.807 -14.019 1.00 93.62 169 PRO A O 1
ATOM 1365 N N . GLY A 1 170 ? 10.562 -6.579 -13.553 1.00 91.00 170 GLY A N 1
ATOM 1366 C CA . GLY A 1 170 ? 11.036 -7.859 -13.018 1.00 91.00 170 GLY A CA 1
ATOM 1367 C C . GLY A 1 170 ? 11.720 -8.762 -14.052 1.00 91.00 170 GLY A C 1
ATOM 1368 O O . GLY A 1 170 ? 12.551 -9.588 -13.679 1.00 91.00 170 GLY A O 1
ATOM 1369 N N . SER A 1 171 ? 11.439 -8.575 -15.344 1.00 90.19 171 SER A N 1
ATOM 1370 C CA . SER A 1 171 ? 12.010 -9.355 -16.452 1.00 90.19 171 SER A CA 1
ATOM 1371 C C . SER A 1 171 ? 13.343 -8.797 -16.970 1.00 90.19 171 SER A C 1
ATOM 1373 O O . SER A 1 171 ? 14.077 -9.509 -17.660 1.00 90.19 171 SER A O 1
ATOM 1375 N N . LEU A 1 172 ? 13.705 -7.560 -16.599 1.00 90.06 172 LEU A N 1
ATOM 1376 C CA . LEU A 1 172 ? 14.896 -6.870 -17.108 1.00 90.06 172 LEU A CA 1
ATOM 1377 C C . LEU A 1 172 ? 16.204 -7.606 -16.763 1.00 90.06 172 LEU A C 1
ATOM 1379 O O . LEU A 1 172 ? 17.112 -7.654 -17.589 1.00 90.06 172 LEU A O 1
ATOM 1383 N N . GLY A 1 173 ? 16.288 -8.258 -15.595 1.00 88.56 173 GLY A N 1
ATOM 1384 C CA . GLY A 1 173 ? 17.459 -9.064 -15.205 1.00 88.56 173 GLY A CA 1
ATOM 1385 C C . GLY A 1 173 ? 17.793 -10.162 -16.224 1.00 88.56 173 GLY A C 1
ATOM 1386 O O . GLY A 1 173 ? 18.946 -10.342 -16.621 1.00 88.56 173 GLY A O 1
ATOM 1387 N N . GLY A 1 174 ? 16.763 -10.837 -16.745 1.00 88.19 174 GLY A N 1
ATOM 1388 C CA . GLY A 1 174 ? 16.920 -11.834 -17.803 1.00 88.19 174 GLY A CA 1
ATOM 1389 C C . GLY A 1 174 ? 17.345 -11.229 -19.144 1.00 88.19 174 GLY A C 1
ATOM 1390 O O . GLY A 1 174 ? 18.100 -11.860 -19.883 1.00 88.19 174 GLY A O 1
ATOM 1391 N N . ALA A 1 175 ? 16.899 -10.009 -19.455 1.00 88.38 175 ALA A N 1
ATOM 1392 C CA . ALA A 1 175 ? 17.261 -9.307 -20.685 1.00 88.38 175 ALA A CA 1
ATOM 1393 C C . ALA A 1 175 ? 18.735 -8.873 -20.711 1.00 88.38 175 ALA A C 1
ATOM 1395 O O . ALA A 1 175 ? 19.366 -8.933 -21.763 1.00 88.38 175 ALA A O 1
ATOM 1396 N N . VAL A 1 176 ? 19.308 -8.515 -19.559 1.00 89.12 176 VAL A N 1
ATOM 1397 C CA . VAL A 1 176 ? 20.725 -8.120 -19.424 1.00 89.12 176 VAL A CA 1
ATOM 1398 C C . VAL A 1 176 ? 21.667 -9.294 -19.129 1.00 89.12 176 VAL A C 1
ATOM 1400 O O . VAL A 1 176 ? 22.865 -9.104 -18.939 1.00 89.12 176 VAL A O 1
ATOM 1403 N N . GLY A 1 177 ? 21.143 -10.523 -19.081 1.00 84.31 177 GLY A N 1
ATOM 1404 C CA . GLY A 1 177 ? 21.935 -11.727 -18.820 1.00 84.31 177 GLY A CA 1
ATOM 1405 C C . GLY A 1 177 ? 22.368 -11.900 -17.365 1.00 84.31 177 GLY A C 1
ATOM 1406 O O . GLY A 1 177 ? 23.276 -12.684 -17.090 1.00 84.31 177 GLY A O 1
ATOM 1407 N N . VAL A 1 178 ? 21.718 -11.210 -16.423 1.00 78.62 178 VAL A N 1
ATOM 1408 C CA . VAL A 1 178 ? 22.034 -11.297 -14.996 1.00 78.62 178 VAL A CA 1
ATOM 1409 C C . VAL A 1 178 ? 20.885 -11.962 -14.243 1.00 78.62 178 VAL A C 1
ATOM 1411 O O . VAL A 1 178 ? 19.878 -11.343 -13.922 1.00 78.62 178 VAL A O 1
ATOM 1414 N N . ALA A 1 179 ? 21.061 -13.240 -13.903 1.00 66.12 179 ALA A N 1
ATOM 1415 C CA . ALA A 1 179 ? 20.049 -14.015 -13.180 1.00 66.12 179 ALA A CA 1
ATOM 1416 C C . ALA A 1 179 ? 19.866 -13.583 -11.708 1.00 66.12 179 ALA A C 1
ATOM 1418 O O . ALA A 1 179 ? 18.821 -13.843 -11.120 1.00 66.12 179 ALA A O 1
ATOM 1419 N N . ALA A 1 180 ? 20.881 -12.950 -11.107 1.00 63.31 180 ALA A N 1
ATOM 1420 C CA . ALA A 1 180 ? 20.908 -12.623 -9.678 1.00 63.31 180 ALA A CA 1
ATOM 1421 C C . ALA A 1 180 ? 20.370 -11.222 -9.334 1.00 63.31 180 ALA A C 1
ATOM 1423 O O . ALA A 1 180 ? 20.054 -10.960 -8.175 1.00 63.31 180 ALA A O 1
ATOM 1424 N N . LEU A 1 181 ? 20.267 -10.328 -10.321 1.00 64.94 181 LEU A N 1
ATOM 1425 C CA . LEU A 1 181 ? 19.739 -8.979 -10.146 1.00 64.94 181 LEU A CA 1
ATOM 1426 C C . LEU A 1 181 ? 18.304 -8.999 -10.668 1.00 64.94 181 LEU A C 1
ATOM 1428 O O . LEU A 1 181 ? 18.084 -9.073 -11.873 1.00 64.94 181 LEU A O 1
ATOM 1432 N N . ALA A 1 182 ? 17.326 -8.960 -9.767 1.00 75.50 182 ALA A N 1
ATOM 1433 C CA . ALA A 1 182 ? 15.931 -8.728 -10.127 1.00 75.50 182 ALA A CA 1
ATOM 1434 C C . ALA A 1 182 ? 15.624 -7.255 -9.814 1.00 75.50 182 ALA A C 1
ATOM 1436 O O . ALA A 1 182 ? 15.118 -6.967 -8.725 1.00 75.50 182 ALA A O 1
ATOM 1437 N N . PRO A 1 183 ? 15.985 -6.310 -10.712 1.00 79.00 183 PRO A N 1
ATOM 1438 C CA . PRO A 1 183 ? 16.018 -4.875 -10.421 1.00 79.00 183 PRO A CA 1
ATOM 1439 C C . PRO A 1 183 ? 14.632 -4.258 -10.212 1.00 79.00 183 PRO A C 1
ATOM 1441 O O . PRO A 1 183 ? 14.558 -3.108 -9.797 1.00 79.00 183 PRO A O 1
ATOM 1444 N N . GLY A 1 184 ? 13.569 -5.011 -10.498 1.00 87.69 184 GLY A N 1
ATOM 1445 C CA . GLY A 1 184 ? 12.168 -4.651 -10.325 1.00 87.69 184 GLY A CA 1
ATOM 1446 C C . GLY A 1 184 ? 11.332 -5.848 -9.889 1.00 87.69 184 GLY A C 1
ATOM 1447 O O . GLY A 1 184 ? 10.267 -6.057 -10.452 1.00 87.69 184 GLY A O 1
ATOM 1448 N N . PHE A 1 185 ? 11.815 -6.672 -8.948 1.00 86.75 185 PHE A N 1
ATOM 1449 C CA . PHE A 1 185 ? 11.268 -8.018 -8.678 1.00 86.75 185 PHE A CA 1
ATOM 1450 C C . PHE A 1 185 ? 9.760 -8.064 -8.400 1.00 86.75 185 PHE A C 1
ATOM 1452 O O . PHE A 1 185 ? 9.110 -9.071 -8.679 1.00 86.75 185 PHE A O 1
ATOM 1459 N N . ALA A 1 186 ? 9.206 -6.993 -7.832 1.00 88.88 186 ALA A N 1
ATOM 1460 C CA . ALA A 1 186 ? 7.785 -6.901 -7.549 1.00 88.88 186 ALA A CA 1
ATOM 1461 C C . ALA A 1 186 ? 6.942 -6.588 -8.792 1.00 88.88 186 ALA A C 1
ATOM 1463 O O . ALA A 1 186 ? 5.747 -6.839 -8.779 1.00 88.88 186 ALA A O 1
ATOM 1464 N N . TYR A 1 187 ? 7.525 -6.080 -9.873 1.00 92.50 187 TYR A N 1
ATOM 1465 C CA . TYR A 1 187 ? 6.811 -5.735 -11.096 1.00 92.50 187 TYR A CA 1
ATOM 1466 C C . TYR A 1 187 ? 6.825 -6.927 -12.050 1.00 92.50 187 TYR A C 1
ATOM 1468 O O . TYR A 1 187 ? 7.865 -7.280 -12.605 1.00 92.50 187 TYR A O 1
ATOM 1476 N N . SER A 1 188 ? 5.662 -7.539 -12.253 1.00 89.12 188 SER A N 1
ATOM 1477 C CA . SER A 1 188 ? 5.490 -8.712 -13.109 1.00 89.12 188 SER A CA 1
ATOM 1478 C C . SER A 1 188 ? 4.322 -8.498 -14.065 1.00 89.12 188 SER A C 1
ATOM 1480 O O . SER A 1 188 ? 3.347 -7.845 -13.710 1.00 89.12 188 SER A O 1
ATOM 1482 N N . ASP A 1 189 ? 4.444 -9.053 -15.266 1.00 84.44 189 ASP A N 1
ATOM 1483 C CA . ASP A 1 189 ? 3.392 -9.183 -16.279 1.00 84.44 189 ASP A CA 1
ATOM 1484 C C . ASP A 1 189 ? 2.645 -10.527 -16.185 1.00 84.44 189 ASP A C 1
ATOM 1486 O O . ASP A 1 189 ? 1.741 -10.787 -16.970 1.00 84.44 189 ASP A O 1
ATOM 1490 N N . ASN A 1 190 ? 2.995 -11.373 -15.210 1.00 86.81 190 ASN A N 1
ATOM 1491 C CA . ASN A 1 190 ? 2.324 -12.638 -14.911 1.00 86.81 190 ASN A CA 1
ATOM 1492 C C . ASN A 1 190 ? 1.613 -12.575 -13.547 1.00 86.81 190 ASN A C 1
ATOM 1494 O O . ASN A 1 190 ? 1.774 -13.449 -12.692 1.00 86.81 190 ASN A O 1
ATOM 1498 N N . PHE A 1 191 ? 0.894 -11.481 -13.310 1.00 84.88 191 PHE A N 1
ATOM 1499 C CA . PHE A 1 191 ? 0.129 -11.241 -12.091 1.00 84.88 191 PHE A CA 1
ATOM 1500 C C . PHE A 1 191 ? -1.014 -10.278 -12.420 1.00 84.88 191 PHE A C 1
ATOM 1502 O O . PHE A 1 191 ? -0.835 -9.068 -12.362 1.00 84.88 191 PHE A O 1
ATOM 1509 N N . ASP A 1 192 ? -2.175 -10.818 -12.788 1.00 85.94 192 ASP A N 1
ATOM 1510 C CA . ASP A 1 192 ? -3.309 -10.005 -13.234 1.00 85.94 192 ASP A CA 1
ATOM 1511 C C . ASP A 1 192 ? -3.964 -9.260 -12.063 1.00 85.94 192 ASP A C 1
ATOM 1513 O O . ASP A 1 192 ? -3.601 -8.132 -11.756 1.00 85.94 192 ASP A O 1
ATOM 1517 N N . LEU A 1 193 ? -4.924 -9.888 -11.383 1.00 93.00 193 LEU A N 1
ATOM 1518 C CA . LEU A 1 193 ? -5.635 -9.335 -10.236 1.00 93.00 193 LEU A CA 1
ATOM 1519 C C . LEU A 1 193 ? -5.682 -10.398 -9.141 1.00 93.00 193 LEU A C 1
ATOM 1521 O O . LEU A 1 193 ? -6.236 -11.477 -9.346 1.00 93.00 193 LEU A O 1
ATOM 1525 N N . ASP A 1 194 ? -5.128 -10.088 -7.976 1.00 93.75 194 ASP A N 1
ATOM 1526 C CA . ASP A 1 194 ? -5.074 -10.993 -6.834 1.00 93.75 194 ASP A CA 1
ATOM 1527 C C . ASP A 1 194 ? -5.742 -10.367 -5.613 1.00 93.75 194 ASP A C 1
ATOM 1529 O O . ASP A 1 194 ? -5.501 -9.208 -5.267 1.00 93.75 194 ASP A O 1
ATOM 1533 N N . LEU A 1 195 ? -6.547 -11.161 -4.907 1.00 95.12 195 LEU A N 1
ATOM 1534 C CA . LEU A 1 195 ? -6.965 -10.836 -3.547 1.00 95.12 195 LEU A CA 1
ATOM 1535 C C . LEU A 1 195 ? -5.825 -11.233 -2.606 1.00 95.12 195 LEU A C 1
ATOM 1537 O O . LEU A 1 195 ? -5.865 -12.290 -1.981 1.00 95.12 195 LEU A O 1
ATOM 1541 N N . ALA A 1 196 ? -4.786 -10.403 -2.559 1.00 92.38 196 ALA A N 1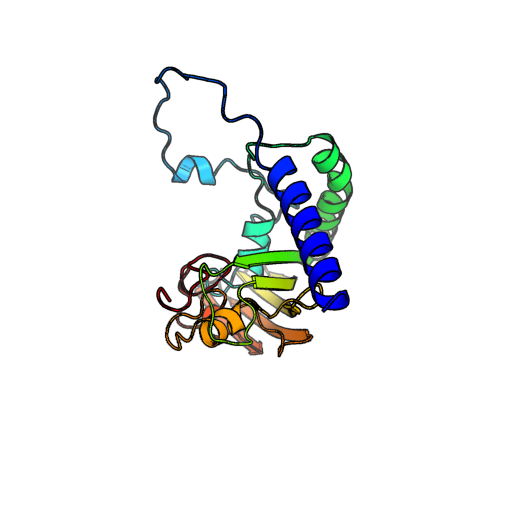
ATOM 1542 C CA . ALA A 1 196 ? -3.550 -10.665 -1.829 1.00 92.38 196 ALA A CA 1
ATOM 1543 C C . ALA A 1 196 ? -3.790 -10.895 -0.334 1.00 92.38 196 ALA A C 1
ATOM 1545 O O . ALA A 1 196 ? -3.182 -11.784 0.263 1.00 92.38 196 ALA A O 1
ATOM 1546 N N . ILE A 1 197 ? -4.707 -10.128 0.260 1.00 95.25 197 ILE A N 1
ATOM 1547 C CA . ILE A 1 197 ? -5.073 -10.233 1.672 1.00 95.25 197 ILE A CA 1
ATOM 1548 C C . ILE A 1 197 ? -6.594 -10.202 1.785 1.00 95.25 197 ILE A C 1
ATOM 1550 O O . ILE A 1 197 ? -7.242 -9.336 1.200 1.00 95.25 197 ILE A O 1
ATOM 1554 N N . ILE A 1 198 ? -7.155 -11.122 2.565 1.00 97.50 198 ILE A N 1
ATOM 1555 C CA . ILE A 1 198 ? -8.495 -10.990 3.141 1.00 97.50 198 ILE A CA 1
ATOM 1556 C C . ILE A 1 198 ? -8.528 -11.747 4.460 1.00 97.50 198 ILE A C 1
ATOM 1558 O O . ILE A 1 198 ? -8.346 -12.965 4.491 1.00 97.50 198 ILE A O 1
ATOM 1562 N N . ASN A 1 199 ? -8.730 -11.047 5.567 1.00 97.12 199 ASN A N 1
ATOM 1563 C CA . ASN A 1 199 ? -8.730 -11.690 6.870 1.00 97.12 199 ASN A CA 1
ATOM 1564 C C . ASN A 1 199 ? -9.636 -10.999 7.877 1.00 97.12 199 ASN A C 1
ATOM 1566 O O . ASN A 1 199 ? -9.994 -9.833 7.740 1.00 97.12 199 ASN A O 1
ATOM 1570 N N . TRP A 1 200 ? -9.997 -11.779 8.886 1.00 97.50 200 TRP A N 1
ATOM 1571 C CA . TRP A 1 200 ? -10.524 -11.297 10.145 1.00 97.50 200 TRP A CA 1
ATOM 1572 C C . TRP A 1 200 ? -9.372 -11.153 11.131 1.00 97.50 200 TRP A C 1
ATOM 1574 O O . TRP A 1 200 ? -8.610 -12.110 11.310 1.00 97.50 200 TRP A O 1
ATOM 1584 N N . THR A 1 201 ? -9.286 -10.020 11.823 1.00 96.00 201 THR A N 1
ATOM 1585 C CA . THR A 1 201 ? -8.438 -9.893 13.009 1.00 96.00 201 THR A CA 1
ATOM 1586 C C . THR A 1 201 ? -9.276 -9.581 14.240 1.00 96.00 201 THR A C 1
ATOM 1588 O O . THR A 1 201 ? -10.250 -8.823 14.210 1.00 96.00 201 THR A O 1
ATOM 1591 N N . GLN A 1 202 ? -8.897 -10.224 15.339 1.00 96.50 202 GLN A N 1
ATOM 1592 C CA . GLN A 1 202 ? -9.535 -10.096 16.636 1.00 96.50 202 GLN A CA 1
ATOM 1593 C C . GLN A 1 202 ? -8.487 -9.673 17.655 1.00 96.50 202 GLN A C 1
ATOM 1595 O O . GLN A 1 202 ? -7.568 -10.438 17.935 1.00 96.50 202 GLN A O 1
ATOM 1600 N N . GLY A 1 203 ? -8.654 -8.486 18.230 1.00 95.62 203 GLY A N 1
ATOM 1601 C CA . GLY A 1 203 ? -7.919 -8.028 19.404 1.00 95.62 203 GLY A CA 1
ATOM 1602 C C . GLY A 1 203 ? -8.726 -8.242 20.683 1.00 95.62 203 GLY A C 1
ATOM 1603 O O . GLY A 1 203 ? -9.961 -8.168 20.668 1.00 95.62 203 GLY A O 1
ATOM 1604 N N . PHE A 1 204 ? -8.023 -8.498 21.781 1.00 95.19 204 PHE A N 1
ATOM 1605 C CA . PHE A 1 204 ? -8.556 -8.649 23.131 1.00 95.19 204 PHE A CA 1
ATOM 1606 C C . PHE A 1 204 ? -7.725 -7.837 24.119 1.00 95.19 204 PHE A C 1
ATOM 1608 O O . PHE A 1 204 ? -6.504 -7.750 23.965 1.00 95.19 204 PHE A O 1
ATOM 1615 N N . SER A 1 205 ? -8.371 -7.336 25.178 1.00 91.69 205 SER A N 1
ATOM 1616 C CA . SER A 1 205 ? -7.695 -6.682 26.309 1.00 91.69 205 SER A CA 1
ATOM 1617 C C . SER A 1 205 ? -6.713 -5.599 25.848 1.00 91.69 205 SER A C 1
ATOM 1619 O O . SER A 1 205 ? -5.513 -5.681 26.120 1.00 91.69 205 SER A O 1
ATOM 1621 N N . ASP A 1 206 ? -7.223 -4.647 25.069 1.00 88.25 206 ASP A N 1
ATOM 1622 C CA . ASP A 1 206 ? -6.473 -3.500 24.544 1.00 88.25 206 ASP A CA 1
ATOM 1623 C C . ASP A 1 206 ? -5.228 -3.905 23.736 1.00 88.25 206 ASP A C 1
ATOM 1625 O O . ASP A 1 206 ? -4.171 -3.288 23.813 1.00 88.25 206 ASP A O 1
ATOM 1629 N N . GLY A 1 207 ? -5.348 -4.984 22.955 1.00 86.62 207 GLY A N 1
ATOM 1630 C CA . GLY A 1 207 ? -4.280 -5.468 22.074 1.00 86.62 207 GLY A CA 1
ATOM 1631 C C . GLY A 1 207 ? -3.269 -6.404 22.740 1.00 86.62 207 GLY A C 1
ATOM 1632 O O . GLY A 1 207 ? -2.334 -6.842 22.078 1.00 86.62 207 GLY A O 1
ATOM 1633 N N . THR A 1 208 ? -3.470 -6.776 24.009 1.00 90.62 208 THR A N 1
ATOM 1634 C CA . THR A 1 208 ? -2.585 -7.720 24.723 1.00 90.62 208 THR A CA 1
ATOM 1635 C C . THR A 1 208 ? -2.573 -9.108 24.078 1.00 90.62 208 THR A C 1
ATOM 1637 O O . THR A 1 208 ? -1.561 -9.807 24.096 1.00 90.62 208 THR A O 1
ATOM 1640 N N . ALA A 1 209 ? -3.704 -9.528 23.512 1.00 93.12 209 ALA A N 1
ATOM 1641 C CA . ALA A 1 209 ? -3.810 -10.774 22.772 1.00 93.12 209 ALA A CA 1
ATOM 1642 C C . ALA A 1 209 ? -4.633 -10.562 21.508 1.00 93.12 209 ALA A C 1
ATOM 1644 O O . ALA A 1 209 ? -5.539 -9.730 21.462 1.00 93.12 209 ALA A O 1
ATOM 1645 N N . GLY A 1 210 ? -4.367 -11.370 20.491 1.00 94.06 210 GLY A N 1
ATOM 1646 C CA . GLY A 1 210 ? -5.204 -11.386 19.311 1.00 94.06 210 GLY A CA 1
ATOM 1647 C C . GLY A 1 210 ? -4.815 -12.463 18.322 1.00 94.06 210 GLY A C 1
ATOM 1648 O O . GLY A 1 210 ? -3.802 -13.144 18.479 1.00 94.06 210 GLY A O 1
ATOM 1649 N N . PHE A 1 211 ? -5.652 -12.629 17.309 1.00 94.94 211 PHE A N 1
ATOM 1650 C CA . PHE A 1 211 ? -5.396 -13.549 16.211 1.00 94.94 211 PHE A CA 1
ATOM 1651 C C . PHE A 1 211 ? -5.857 -12.949 14.889 1.00 94.94 211 PHE A C 1
ATOM 1653 O O . PHE A 1 211 ? -6.756 -12.108 14.851 1.00 94.94 211 PHE A O 1
ATOM 1660 N N . ALA A 1 212 ? -5.260 -13.441 13.808 1.00 95.25 212 ALA A N 1
ATOM 1661 C CA . ALA A 1 212 ? -5.698 -13.199 12.445 1.00 95.25 212 ALA A CA 1
ATOM 1662 C C . ALA A 1 212 ? -6.063 -14.534 11.790 1.00 95.25 212 ALA A C 1
ATOM 1664 O O . ALA A 1 212 ? -5.364 -15.531 11.975 1.00 95.25 212 ALA A O 1
ATOM 1665 N N . VAL A 1 213 ? -7.151 -14.564 11.024 1.00 97.00 213 VAL A N 1
ATOM 1666 C CA . VAL A 1 213 ? -7.578 -15.749 10.272 1.00 97.00 213 VAL A CA 1
ATOM 1667 C C . VAL A 1 213 ? -8.105 -15.350 8.901 1.00 97.00 213 VAL A C 1
ATOM 1669 O O . VAL A 1 213 ? -8.909 -14.429 8.770 1.00 97.00 213 VAL A O 1
ATOM 1672 N N . GLY A 1 214 ? -7.650 -16.049 7.866 1.00 96.44 214 GLY A N 1
ATOM 1673 C CA . GLY A 1 214 ? -8.046 -15.802 6.484 1.00 96.44 214 GLY A CA 1
ATOM 1674 C C . GLY A 1 214 ? -6.897 -16.048 5.518 1.00 96.44 214 GLY A C 1
ATOM 1675 O O . GLY A 1 214 ? -5.999 -16.846 5.790 1.00 96.44 214 GLY A O 1
ATOM 1676 N N . ARG A 1 215 ? -6.916 -15.337 4.392 1.00 95.50 215 ARG A N 1
ATOM 1677 C CA . ARG A 1 215 ? -5.777 -15.240 3.485 1.00 95.50 215 ARG A CA 1
ATOM 1678 C C . ARG A 1 215 ? -4.825 -14.171 4.011 1.00 95.50 215 ARG A C 1
ATOM 1680 O O . ARG A 1 215 ? -5.110 -12.974 3.951 1.00 95.50 215 ARG A O 1
ATOM 1687 N N . LEU A 1 216 ? -3.718 -14.644 4.566 1.00 93.12 216 LEU A N 1
ATOM 1688 C CA . LEU A 1 216 ? -2.679 -13.834 5.186 1.00 93.12 216 LEU A CA 1
ATOM 1689 C C . LEU A 1 216 ? -1.472 -13.742 4.251 1.00 93.12 216 LEU A C 1
ATOM 1691 O O . LEU A 1 216 ? -1.171 -14.693 3.529 1.00 93.12 216 LEU A O 1
ATOM 1695 N N . ALA A 1 217 ? -0.772 -12.615 4.302 1.00 87.19 217 ALA A N 1
ATOM 1696 C CA . ALA A 1 217 ? 0.511 -12.433 3.638 1.00 87.19 217 ALA A CA 1
ATOM 1697 C C . ALA A 1 217 ? 1.641 -12.598 4.664 1.00 87.19 217 ALA A C 1
ATOM 1699 O O . ALA A 1 217 ? 1.523 -12.131 5.800 1.00 87.19 217 ALA A O 1
ATOM 1700 N N . PHE A 1 218 ? 2.704 -13.310 4.287 1.00 84.19 218 PHE A N 1
ATOM 1701 C CA . PHE A 1 218 ? 3.798 -13.652 5.200 1.00 84.19 218 PHE A CA 1
ATOM 1702 C C . PHE A 1 218 ? 4.462 -12.385 5.746 1.00 84.19 218 PHE A C 1
ATOM 1704 O O . PHE A 1 218 ? 4.431 -12.170 6.948 1.00 84.19 218 PHE A O 1
ATOM 1711 N N . ASP A 1 219 ? 4.874 -11.485 4.854 1.00 79.19 219 ASP A N 1
ATOM 1712 C CA . ASP A 1 219 ? 5.493 -10.177 5.113 1.00 79.19 219 ASP A CA 1
ATOM 1713 C C . ASP A 1 219 ? 4.655 -9.222 5.986 1.00 79.19 219 ASP A C 1
ATOM 1715 O O . ASP A 1 219 ? 5.150 -8.195 6.452 1.00 79.19 219 ASP A O 1
ATOM 1719 N N . VAL A 1 220 ? 3.388 -9.560 6.240 1.00 87.12 220 VAL A N 1
ATOM 1720 C CA . VAL A 1 220 ? 2.503 -8.816 7.140 1.00 87.12 220 VAL A CA 1
ATOM 1721 C C . VAL A 1 220 ? 2.487 -9.393 8.552 1.00 87.12 220 VAL A C 1
ATOM 1723 O O . VAL A 1 220 ? 2.503 -8.627 9.513 1.00 87.12 220 VAL A O 1
ATOM 1726 N N . TYR A 1 221 ? 2.417 -10.716 8.708 1.00 86.50 221 TYR A N 1
ATOM 1727 C CA . TYR A 1 221 ? 2.139 -11.348 10.008 1.00 86.50 221 TYR A CA 1
ATOM 1728 C C . TYR A 1 221 ? 3.314 -12.146 10.581 1.00 86.50 221 TYR A C 1
ATOM 1730 O O . TYR A 1 221 ? 3.321 -12.427 11.779 1.00 86.50 221 TYR A O 1
ATOM 1738 N N . LEU A 1 222 ? 4.293 -12.525 9.759 1.00 83.31 222 LEU A N 1
ATOM 1739 C CA . LEU A 1 222 ? 5.427 -13.357 10.147 1.00 83.31 222 LEU A CA 1
ATOM 1740 C C . LEU A 1 222 ? 6.706 -12.809 9.504 1.00 83.31 222 LEU A C 1
ATOM 1742 O O . LEU A 1 222 ? 6.769 -12.667 8.293 1.00 83.31 222 LEU A O 1
ATOM 1746 N N . ASP A 1 223 ? 7.722 -12.510 10.317 1.00 79.94 223 ASP A N 1
ATOM 1747 C CA . ASP A 1 223 ? 8.983 -11.903 9.847 1.00 79.94 223 ASP A CA 1
ATOM 1748 C C . ASP A 1 223 ? 8.784 -10.559 9.119 1.00 79.94 223 ASP A C 1
ATOM 1750 O O . ASP A 1 223 ? 9.406 -10.257 8.107 1.00 79.94 223 ASP A O 1
ATOM 1754 N N . ALA A 1 224 ? 7.864 -9.737 9.628 1.00 79.38 224 ALA A N 1
ATOM 1755 C CA . ALA A 1 224 ? 7.576 -8.444 9.029 1.00 79.38 224 ALA A CA 1
ATOM 1756 C C . ALA A 1 224 ? 8.766 -7.486 9.210 1.00 79.38 224 ALA A C 1
ATOM 1758 O O . ALA A 1 224 ? 8.968 -6.916 10.286 1.00 79.38 224 ALA A O 1
ATOM 1759 N N . PHE A 1 225 ? 9.535 -7.286 8.140 1.00 74.62 225 PHE A N 1
ATOM 1760 C CA . PHE A 1 225 ? 10.700 -6.408 8.117 1.00 74.62 225 PHE A CA 1
ATOM 1761 C C . PHE A 1 225 ? 10.492 -5.237 7.139 1.00 74.62 225 PHE A C 1
ATOM 1763 O O . PHE A 1 225 ? 10.197 -5.474 5.967 1.00 74.62 225 PHE A O 1
ATOM 1770 N N . PRO A 1 226 ? 10.663 -3.965 7.568 1.00 68.94 226 PRO A N 1
ATOM 1771 C CA . PRO A 1 226 ? 10.373 -2.798 6.730 1.00 68.94 226 PRO A CA 1
ATOM 1772 C C . PRO A 1 226 ? 11.080 -2.781 5.372 1.00 68.94 226 PRO A C 1
ATOM 1774 O O . PRO A 1 226 ? 10.514 -2.286 4.406 1.00 68.94 226 PRO A O 1
ATOM 1777 N N . PHE A 1 227 ? 12.299 -3.316 5.273 1.00 70.62 227 PHE A N 1
ATOM 1778 C CA . PHE A 1 227 ? 13.054 -3.286 4.019 1.00 70.62 227 PHE A CA 1
ATOM 1779 C C . PHE A 1 227 ? 12.792 -4.498 3.122 1.00 70.62 227 PHE A C 1
ATOM 1781 O O . PHE A 1 227 ? 13.344 -4.546 2.027 1.00 70.62 227 PHE A O 1
ATOM 1788 N N . GLN A 1 228 ? 11.935 -5.440 3.548 1.00 71.00 228 GLN A N 1
ATOM 1789 C CA . GLN A 1 228 ? 11.625 -6.646 2.779 1.00 71.00 228 GLN A CA 1
ATOM 1790 C C . GLN A 1 228 ? 10.713 -6.385 1.566 1.00 71.00 228 GLN A C 1
ATOM 1792 O O . GLN A 1 228 ? 10.534 -7.239 0.694 1.00 71.00 228 GLN A O 1
ATOM 1797 N N . THR A 1 229 ? 10.106 -5.202 1.491 1.00 75.62 229 THR A N 1
ATOM 1798 C CA . THR A 1 229 ? 9.089 -4.889 0.488 1.00 75.62 229 THR A CA 1
ATOM 1799 C C . THR A 1 229 ? 9.525 -3.799 -0.465 1.00 75.62 229 THR A C 1
ATOM 1801 O O . THR A 1 229 ? 10.246 -2.866 -0.120 1.00 75.62 229 THR A O 1
ATOM 1804 N N . PHE A 1 230 ? 9.032 -3.886 -1.700 1.00 79.19 230 PHE A N 1
ATOM 1805 C CA . PHE A 1 230 ? 9.338 -2.900 -2.735 1.00 79.19 230 PHE A CA 1
ATOM 1806 C C . PHE A 1 230 ? 8.771 -1.504 -2.424 1.00 79.19 230 PHE A C 1
ATOM 1808 O O . PHE A 1 230 ? 9.215 -0.527 -3.017 1.00 79.19 230 PHE A O 1
ATOM 1815 N N . SER A 1 231 ? 7.764 -1.412 -1.548 1.00 79.62 231 SER A N 1
ATOM 1816 C CA . SER A 1 231 ? 7.102 -0.166 -1.148 1.00 79.62 231 SER A CA 1
ATOM 1817 C C . SER A 1 231 ? 7.873 0.615 -0.087 1.00 79.62 231 SER A C 1
ATOM 1819 O O . SER A 1 231 ? 7.629 1.811 0.061 1.00 79.62 231 SER A O 1
ATOM 1821 N N . LYS A 1 232 ? 8.774 -0.042 0.655 1.00 77.50 232 LYS A N 1
ATOM 1822 C CA . LYS A 1 232 ? 9.485 0.548 1.802 1.00 77.50 232 LYS A CA 1
ATOM 1823 C C . LYS A 1 232 ? 11.004 0.352 1.776 1.00 77.50 232 LYS A C 1
ATOM 1825 O O . LYS A 1 232 ? 11.714 1.085 2.457 1.00 77.50 232 LYS A O 1
ATOM 1830 N N . GLY A 1 233 ? 11.505 -0.603 0.995 1.00 79.31 233 GLY A N 1
ATOM 1831 C CA . GLY A 1 233 ? 12.923 -0.924 0.875 1.00 79.31 233 GLY A CA 1
ATOM 1832 C C . GLY A 1 233 ? 13.450 -0.823 -0.553 1.00 79.31 233 GLY A C 1
ATOM 1833 O O . GLY A 1 233 ? 13.091 0.064 -1.329 1.00 79.31 233 GLY A O 1
ATOM 1834 N N . PHE A 1 234 ? 14.350 -1.741 -0.898 1.00 83.50 234 PHE A N 1
ATOM 1835 C CA . PHE A 1 234 ? 14.994 -1.755 -2.204 1.00 83.50 234 PHE A CA 1
ATOM 1836 C C . PHE A 1 234 ? 14.111 -2.429 -3.255 1.00 83.50 234 PHE A C 1
ATOM 1838 O O . PHE A 1 234 ? 13.578 -3.520 -3.068 1.00 83.50 234 PHE A O 1
ATOM 1845 N N . ILE A 1 235 ? 14.029 -1.801 -4.426 1.00 86.75 235 ILE A N 1
ATOM 1846 C CA . ILE A 1 235 ? 13.322 -2.351 -5.591 1.00 86.75 235 ILE A CA 1
ATOM 1847 C C . ILE A 1 235 ? 14.077 -3.565 -6.176 1.00 86.75 235 ILE A C 1
ATOM 1849 O O . ILE A 1 235 ? 13.480 -4.437 -6.811 1.00 86.75 235 ILE A O 1
ATOM 1853 N N . ASN A 1 236 ? 15.391 -3.646 -5.942 1.00 83.44 236 ASN A N 1
ATOM 1854 C CA . ASN A 1 236 ? 16.210 -4.782 -6.342 1.00 83.44 236 ASN A CA 1
ATOM 1855 C C . ASN A 1 236 ? 16.223 -5.853 -5.245 1.00 83.44 236 ASN A C 1
ATOM 1857 O O . ASN A 1 236 ? 16.668 -5.590 -4.130 1.00 83.44 236 ASN A O 1
ATOM 1861 N N . ARG A 1 237 ? 15.816 -7.075 -5.606 1.00 80.00 237 ARG A N 1
ATOM 1862 C CA . ARG A 1 237 ? 15.741 -8.227 -4.694 1.00 80.00 237 ARG A CA 1
ATOM 1863 C C . ARG A 1 237 ? 17.062 -8.584 -4.012 1.00 80.00 237 ARG A C 1
ATOM 1865 O O . ARG A 1 237 ? 17.035 -9.224 -2.978 1.00 80.00 237 ARG A O 1
ATOM 1872 N N . SER A 1 238 ? 18.216 -8.213 -4.564 1.00 81.25 238 SER A N 1
ATOM 1873 C CA . SER A 1 238 ? 19.512 -8.570 -3.967 1.00 81.25 238 SER A CA 1
ATOM 1874 C C . SER A 1 238 ? 19.787 -7.914 -2.607 1.00 81.25 238 SER A C 1
ATOM 1876 O O . SER A 1 238 ? 20.737 -8.309 -1.938 1.00 81.25 238 SER A O 1
ATOM 1878 N N . PHE A 1 239 ? 18.999 -6.913 -2.210 1.00 76.06 239 PHE A N 1
ATOM 1879 C CA . PHE A 1 239 ? 19.144 -6.204 -0.934 1.00 76.06 239 PHE A CA 1
ATOM 1880 C C . PHE A 1 239 ? 18.073 -6.606 0.092 1.00 76.06 239 PHE A C 1
ATOM 1882 O O . PHE A 1 239 ? 17.829 -5.858 1.040 1.00 76.06 239 PHE A O 1
ATOM 1889 N N . VAL A 1 240 ? 17.406 -7.741 -0.144 1.00 69.19 240 VAL A N 1
ATOM 1890 C CA . VAL A 1 240 ? 16.150 -8.134 0.496 1.00 69.19 240 VAL A CA 1
ATOM 1891 C C . VAL A 1 240 ? 16.128 -9.617 0.838 1.00 69.19 240 VAL A C 1
ATOM 1893 O O . VAL A 1 240 ? 16.563 -10.422 -0.018 1.00 69.19 240 VAL A O 1
#

pLDDT: mean 80.08, std 21.52, range [28.64, 98.25]

Radius of gyration: 21.96 Å; chains: 1; bounding box: 43×46×70 Å

Sequence (240 aa):
MIRYFVIRILRLFSTITIAALLLQPALAQEYSADEEVATEAELTTARGTQSGYDDIPEFGGPEAVSSQLKNNDEEREFVYQFDSIQRGLAPYFDWKRSVNDDHGLSMGFSYYLLYQQASDSLANRDDDALGSIFRYQGNWTLFRRDNGNLGRIEWRVESRSNIGGFQAPGSLGGAVGVAALAPGFAYSDNFDLDLAIINWTQGFSDGTAGFAVGRLAFDVYLDAFPFQTFSKGFINRSFV

Foldseek 3Di:
DVVVVVVVVVVVVVVCVVVVVVDPDPDDDDDDDDDDDDDPVVVQVPWDFLQRLCPQDDDFACPFLSNVLRVVRTHDDDPDDDVVVSVVCSVVSPVQNCCCVVFVKHWDKDKDKDWAAAPDWDPPFHRIWIKMKIKIWMKGFRDADPQQKTKIKIWIKMAAATPDPGAWLQCNCVGRVHPQKSQQVVHHHPGGIDRQDIWMKIAGRNNPDIDIDDRDDCCGHPPVDQQCDVVRHGSINNVD

=== Feature glossary ===
The record interleaves many kinds of information about one protein. Here is each kind framed as the question it answers.

Q: What are the backbone torsion angles?
A: φ (phi) and ψ (psi) are the two rotatable backbone dihedrals per residue: φ is the C(i-1)–N–Cα–C torsion, ψ is the N–Cα–C–N(i+1) torsion, both in degrees on (−180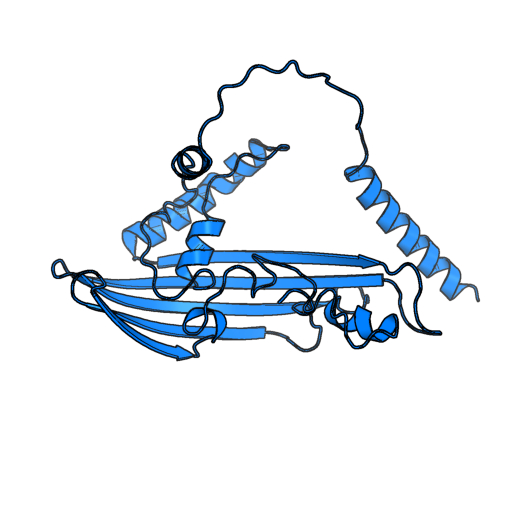°, 180°]. α-helical residues cluster near (−60°, −45°); β-strand residues near (−120°, +130°). A Ramachandran plot is simply a scatter of (φ, ψ) for every residue.

Q: What is the amino-acid chain?
A: This is the polypeptide sequence — one letter per residue, N-terminus first. Length ranges from a few dozen residues for small domains to over a thousand for large multi-domain proteins.

Q: How mobile is each atom in the crystal?
A: For experimental (PDB) structures, the B-factor (temperature factor) quantifies the positional spread of each atom in the crystal — a combination of thermal vibration and static disorder — in units of Å². High B-factors mark flexible loops or poorly resolved regions; low B-factors mark the rigid, well-ordered core.

Q: Are the domains correctly placed relative to each other?
A: Predicted Aligned Error (PAE) is an AlphaFold confidence matrix: entry (i, j) is the expected error in the position of residue j, in ångströms, when the prediction is superimposed on the true structure at residue i. Low PAE within a block of residues means that block is internally rigid and well-predicted; high PAE between two blocks means their relative placement is uncertain even if each block individually is confident.

Q: How confident is the AlphaFold model at each residue?
A: pLDDT is the predicted lDDT-Cα score: AlphaFold's confidence that the local environment of each residue (all inter-atomic distances within 15 Å) is correctly placed. It is a per-residue number between 0 and 100, with higher meaning more reliable.

Q: What family and function is it annotated with?
A: Functional annotations link the protein to curated databases. InterPro entries identify conserved domains and families by matching the sequence against member-database signatures (Pfam, PROSITE, CDD, …). Gene Ontology (GO) terms describe molecular function, biological process, and cellular component in a controlled vocabulary. CATH places the structure in a hierarchical fold classification (Class/Architecture/Topology/Homologous-superfamily). The organism is the source species.

Q: How big and how compact is the whole molecule?
A: Three whole-structure scalars: the radius of gyration (RMS distance of Cα from centroid, in Å), the count of Cα–Cα contacts (pairs closer than 8 Å and separated by more than four residues in sequence — i.e. tertiary, not local, contacts), and the bounding-box dimensions. Together they distinguish compact globular folds from extended fibres or disordered chains.

Q: What known structures does this most resemble?
A: The Foldseek neighbor list gives the closest experimentally determined structures in the PDB, ranked by structural alignment. TM-score near 1 means near-identical fold; near 0.3 means only rough topology match. This is how one finds what a novel AlphaFold prediction most resembles in the solved-structure universe.

Q: Which residues are buried vs exposed?
A: SASA measures how much of the protein is reachable by solvent. It is computed by rolling a water-sized probe over the atomic surface and summing the exposed area (Å²). Per-residue SASA distinguishes core (buried, low SASA) from surface (exposed, high SASA) residues; total SASA is a whole-molecule size measure.

Q: Which residues are in helices, strands, or loops?
A: Eight-state secondary structure (DSSP): H is the canonical α-helix, G the tighter 3₁₀-helix, I the wider π-helix; E/B are β-structure, T and S are turns and bends, and '-' is everything else. DSSP derives these from the pattern of main-chain N–H···O=C hydrogen bonds, not from the sequence.

Q: Where is each backbone atom in 3D?
A: Structure coordinates are given as an mmCIF _atom_site loop: one row per atom with element, residue name, chain id, sequence number, and x/y/z position in Å. Only the four main-chain atoms per residue are included here; side chains are omitted to keep the record compact.

Q: What if only a Cα trace is available?
A: Three-state secondary structure (P-SEA) collapses the eight DSSP classes into helix (a), strand (b), and coil (c). P-SEA assigns these from Cα geometry alone — distances and angles — without requiring backbone oxygens, so it works on any Cα trace.

Q: What do the rendered images show?
A: The six renders are orthographic views along the three Cartesian axes in both directions. Representation (cartoon, sticks, or surface) and color scheme (sequence-rainbow or by-chain) vary across proteins so the training set covers all the common visualization conventions.

Q: What does the local fold look like, residue by residue?
A: Foldseek's 3Di representation compresses backbone geometry into a per-residue letter drawn from a learned twenty-state alphabet. It captures the tertiary interaction pattern around each residue — which residues are packed against it in space, regardless of where they are in sequence.

Q: What do the diagnostic plots show?
A: The contact map is a binary N×N matrix image: pixel (i, j) is dark where Cα_i and Cα_j are within 8 Å and |i−j|>4. Because the |i−j|>4 filter removes local helical contacts, off-diagonal stripes parallel to the main diagonal indicate parallel β-sheets; stripes perpendicular to it indicate antiparallel β-sheets. The Ramachandran plot scatters every residue's (φ, ψ) pair against the sterically allowed regions. The PAE heatmap renders the predicted-aligned-error matrix.